Protein AF-A0A8T4L3X4-F1 (afdb_monomer)

Mean predicted aligned error: 6.53 Å

Sequence (204 aa):
LQLTSRSCNPLEWNFYLITPGIYIAIGVFAIVALIAAILVEKKFKKDKIKVFGIIGYLAALPFLAFAFLNFKEWPGFAMVLFFALLFTGIVWLAFRLFGKKLLQDRLNMLAFFGQVLDGSATFTALQFFNCGEQHVVSGIITSISPLLFPLVKILVMLLILYYVDSEIKNENLRGFVKVLILILGFAPGIRDALTIGVGTCGLR

Organism: NCBI:txid3101447

Structure (mmCIF, N/CA/C/O backbone):
data_AF-A0A8T4L3X4-F1
#
_entry.id   AF-A0A8T4L3X4-F1
#
loop_
_atom_site.group_PDB
_atom_site.id
_atom_site.type_symbol
_atom_site.label_atom_id
_atom_site.label_alt_id
_atom_site.label_comp_id
_atom_site.label_asym_id
_atom_site.label_entity_id
_atom_site.label_seq_id
_atom_site.pdbx_PDB_ins_code
_atom_site.Cartn_x
_atom_site.Cartn_y
_atom_site.Cartn_z
_atom_site.occupancy
_atom_site.B_iso_or_equiv
_atom_site.auth_seq_id
_atom_site.auth_comp_id
_atom_site.auth_asym_id
_atom_site.auth_atom_id
_atom_site.pdbx_PDB_model_num
ATOM 1 N N . LEU A 1 1 ? 0.230 -9.489 -21.753 1.00 49.62 1 LEU A N 1
ATOM 2 C CA . LEU A 1 1 ? -0.964 -10.365 -21.783 1.00 49.62 1 LEU A CA 1
ATOM 3 C C . LEU A 1 1 ? -2.196 -9.478 -21.925 1.00 49.62 1 LEU A C 1
ATOM 5 O O . LEU A 1 1 ? -2.502 -8.749 -20.993 1.00 49.62 1 LEU A O 1
ATOM 9 N N . GLN A 1 2 ? -2.84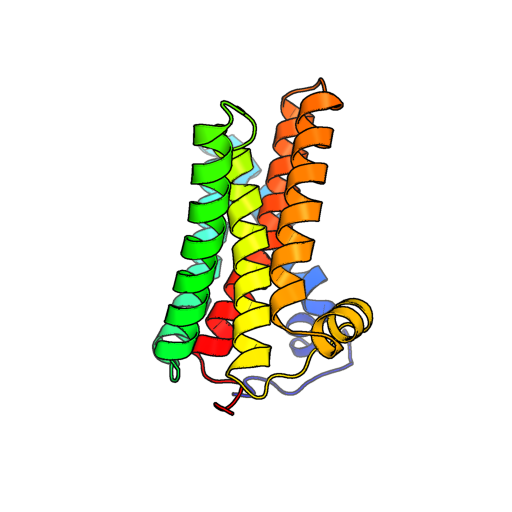9 -9.467 -23.090 1.00 55.25 2 GLN A N 1
ATOM 10 C CA . GLN A 1 2 ? -4.190 -8.886 -23.233 1.00 55.25 2 GLN A CA 1
ATOM 11 C C . GLN A 1 2 ? -5.188 -10.040 -23.137 1.00 55.25 2 GLN A C 1
ATOM 13 O O . GLN A 1 2 ? -5.289 -10.838 -24.060 1.00 55.25 2 GLN A O 1
ATOM 18 N N . LEU A 1 3 ? -5.844 -10.173 -21.981 1.00 59.94 3 LEU A N 1
ATOM 19 C CA . LEU A 1 3 ? -6.811 -11.247 -21.721 1.00 59.94 3 LEU A CA 1
ATOM 20 C C . LEU A 1 3 ? -8.187 -10.952 -22.338 1.00 59.94 3 LEU A C 1
ATOM 22 O O . LEU A 1 3 ? -8.926 -11.879 -22.648 1.00 59.94 3 LEU A O 1
ATOM 26 N N . THR A 1 4 ? -8.523 -9.675 -22.537 1.00 65.12 4 THR A N 1
ATOM 27 C CA . THR A 1 4 ? -9.786 -9.221 -23.134 1.00 65.12 4 THR A CA 1
ATOM 28 C C . THR A 1 4 ? -9.565 -7.982 -24.006 1.00 65.12 4 THR A C 1
ATOM 30 O O . THR A 1 4 ? -8.614 -7.218 -23.800 1.00 65.12 4 THR A O 1
ATOM 33 N N . SER A 1 5 ? -10.430 -7.781 -25.006 1.00 74.06 5 SER A N 1
ATOM 34 C CA . SER A 1 5 ? -10.461 -6.552 -25.805 1.00 74.06 5 SER A CA 1
ATOM 35 C C . SER A 1 5 ? -10.985 -5.388 -24.961 1.00 74.06 5 SER A C 1
ATOM 37 O O . SER A 1 5 ? -11.890 -5.556 -24.144 1.00 74.06 5 SER A O 1
ATOM 39 N N . ARG A 1 6 ? -10.419 -4.189 -25.141 1.00 73.81 6 ARG A N 1
ATOM 40 C CA . ARG A 1 6 ? -10.906 -2.995 -24.437 1.00 73.81 6 ARG A CA 1
ATOM 41 C C . ARG A 1 6 ? -12.240 -2.559 -25.040 1.00 73.81 6 ARG A C 1
ATOM 43 O O . ARG A 1 6 ? -12.292 -2.299 -26.239 1.00 73.81 6 ARG A O 1
ATOM 50 N N . SER A 1 7 ? -13.280 -2.436 -24.219 1.00 77.00 7 SER A N 1
ATOM 51 C CA . SER A 1 7 ? -14.580 -1.901 -24.631 1.00 77.00 7 SER A CA 1
ATOM 52 C C . SER A 1 7 ? -14.872 -0.579 -23.927 1.00 77.00 7 SER A C 1
ATOM 54 O O . SER A 1 7 ? -14.729 -0.470 -22.711 1.00 77.00 7 SER A O 1
ATOM 56 N N . CYS A 1 8 ? -15.331 0.420 -24.682 1.00 78.31 8 CYS A N 1
ATOM 57 C CA . CYS A 1 8 ? -15.806 1.698 -24.135 1.00 78.31 8 CYS A CA 1
ATOM 58 C C . CYS A 1 8 ? -17.318 1.697 -23.847 1.00 78.31 8 CYS A C 1
ATOM 60 O O . CYS A 1 8 ? -17.849 2.678 -23.335 1.00 78.31 8 CYS A O 1
ATOM 62 N N . ASN A 1 9 ? -18.014 0.614 -24.198 1.00 83.50 9 ASN A N 1
ATOM 63 C CA . ASN A 1 9 ? -19.454 0.474 -24.046 1.00 83.50 9 ASN A CA 1
ATOM 64 C C . ASN A 1 9 ? -19.799 -0.070 -22.646 1.00 83.50 9 ASN A C 1
ATOM 66 O O . ASN A 1 9 ? -19.378 -1.184 -22.330 1.00 83.50 9 ASN A O 1
ATOM 70 N N . PRO A 1 10 ? -20.581 0.647 -21.817 1.00 80.12 10 PRO A N 1
ATOM 71 C CA . PRO A 1 10 ? -20.933 0.200 -20.467 1.00 80.12 10 PRO A CA 1
ATOM 72 C C . PRO A 1 10 ? -21.808 -1.062 -20.438 1.00 80.12 10 PRO A C 1
ATOM 74 O O . PRO A 1 10 ? -21.927 -1.689 -19.391 1.00 80.12 10 PRO A O 1
ATOM 77 N N . LEU A 1 11 ? -22.416 -1.448 -21.563 1.00 82.25 11 LEU A N 1
ATOM 78 C CA . LEU A 1 11 ? -23.194 -2.686 -21.677 1.00 82.25 11 LEU A CA 1
ATOM 79 C C . LEU A 1 11 ? -22.312 -3.931 -21.864 1.00 82.25 11 LEU A C 1
ATOM 81 O O . LEU A 1 11 ? -22.791 -5.053 -21.715 1.00 82.25 11 LEU A O 1
ATOM 85 N N . GLU A 1 12 ? -21.033 -3.753 -22.197 1.00 84.94 12 GLU A N 1
ATOM 86 C CA . GLU A 1 12 ? -20.105 -4.857 -22.424 1.00 84.94 12 GLU A CA 1
ATOM 87 C C . GLU A 1 12 ? -19.366 -5.232 -21.139 1.00 84.94 12 GLU A C 1
ATOM 89 O O . GLU A 1 12 ? -18.851 -4.380 -20.415 1.00 84.94 12 GLU A O 1
ATOM 94 N N . TRP A 1 13 ? -19.241 -6.536 -20.879 1.00 79.94 13 TRP A N 1
ATOM 95 C CA . TRP A 1 13 ? -18.548 -7.054 -19.694 1.00 79.94 13 TRP A CA 1
ATOM 96 C C . TRP A 1 13 ? -17.107 -6.537 -19.563 1.00 79.94 13 TRP A C 1
ATOM 98 O O . TRP A 1 13 ? -16.642 -6.228 -18.466 1.00 79.94 13 TRP A O 1
ATOM 108 N N . ASN A 1 14 ? -16.415 -6.374 -20.692 1.00 82.50 14 ASN A N 1
ATOM 109 C CA . ASN A 1 14 ? -15.028 -5.916 -20.731 1.00 82.50 14 ASN A CA 1
ATOM 110 C C . ASN A 1 14 ? -14.847 -4.486 -20.186 1.00 82.50 14 ASN A C 1
ATOM 112 O O . ASN A 1 14 ? -13.748 -4.148 -19.743 1.00 82.50 14 ASN A O 1
ATOM 116 N N . PHE A 1 15 ? -15.909 -3.671 -20.139 1.00 83.62 15 PHE A N 1
ATOM 117 C CA . PHE A 1 15 ? -15.864 -2.318 -19.582 1.00 83.62 15 PHE A CA 1
ATOM 118 C C . PHE A 1 15 ? -15.631 -2.353 -18.069 1.00 83.62 15 PHE A C 1
ATOM 120 O O . PHE A 1 15 ? -14.866 -1.556 -17.532 1.00 83.62 15 PHE A O 1
ATOM 127 N N . TYR A 1 16 ? -16.233 -3.324 -17.378 1.00 82.88 16 TYR A N 1
ATOM 128 C CA . TYR A 1 16 ? -16.122 -3.479 -15.927 1.00 82.88 16 TYR A CA 1
ATOM 129 C C . TYR A 1 16 ? -14.787 -4.074 -15.470 1.00 82.88 16 TYR A C 1
ATOM 131 O O . TYR A 1 16 ? -14.486 -4.049 -14.281 1.00 82.88 16 TYR A O 1
ATOM 139 N N . LEU A 1 17 ? -13.967 -4.587 -16.391 1.00 82.62 17 LEU A N 1
ATOM 140 C CA . LEU A 1 17 ? -12.635 -5.119 -16.090 1.00 82.62 17 LEU A CA 1
ATOM 141 C C . LEU A 1 17 ? -11.523 -4.068 -16.232 1.00 82.62 17 LEU A C 1
ATOM 143 O O . LEU A 1 17 ? -10.378 -4.331 -15.867 1.00 82.62 17 LEU A O 1
ATOM 147 N N . ILE A 1 18 ? -11.842 -2.885 -16.763 1.00 81.69 18 ILE A N 1
ATOM 148 C CA . ILE A 1 18 ? -10.882 -1.821 -17.076 1.00 81.69 18 ILE A CA 1
ATOM 149 C C . ILE A 1 18 ? -11.312 -0.529 -16.372 1.00 81.69 18 ILE A C 1
ATOM 151 O O . ILE A 1 18 ? -12.479 -0.319 -16.051 1.00 81.69 18 ILE A O 1
ATOM 155 N N . THR A 1 19 ? -10.358 0.352 -16.085 1.00 79.81 19 THR A N 1
ATOM 156 C CA . THR A 1 19 ? -10.622 1.691 -15.549 1.00 79.81 19 THR A CA 1
ATOM 157 C C . THR A 1 19 ? -11.522 2.500 -16.500 1.00 79.81 19 THR A C 1
ATOM 159 O O . THR A 1 19 ? -11.227 2.536 -17.695 1.00 79.81 19 THR A O 1
ATOM 162 N N . PRO A 1 20 ? -12.579 3.189 -16.018 1.00 78.50 20 PRO A N 1
ATOM 163 C CA . PRO A 1 20 ? -13.009 3.329 -14.620 1.00 78.50 20 PRO A CA 1
ATOM 164 C C . PRO A 1 20 ? -13.987 2.245 -14.126 1.00 78.50 20 PRO A C 1
ATOM 166 O O . PRO A 1 20 ? -14.249 2.183 -12.925 1.00 78.50 20 PRO A O 1
ATOM 169 N N . GLY A 1 21 ? -14.524 1.392 -15.006 1.00 84.62 21 GLY A N 1
ATOM 170 C CA . GLY A 1 21 ? -15.549 0.393 -14.677 1.00 84.62 21 GLY A CA 1
ATOM 171 C C . GLY A 1 21 ? -15.144 -0.594 -13.575 1.00 84.62 21 GLY A C 1
ATOM 172 O O . GLY A 1 21 ? -15.987 -0.984 -12.765 1.00 84.62 21 GLY A O 1
ATOM 173 N N . ILE A 1 22 ? -13.851 -0.909 -13.461 1.00 85.56 22 ILE A N 1
ATOM 174 C CA . ILE A 1 22 ? -13.314 -1.775 -12.399 1.00 85.56 22 ILE A CA 1
ATOM 175 C C . ILE A 1 22 ? -13.589 -1.251 -10.984 1.00 85.56 22 ILE A C 1
ATOM 177 O O . ILE A 1 22 ? -13.832 -2.041 -10.073 1.00 85.56 22 ILE A O 1
ATOM 181 N N . TYR A 1 23 ? -13.630 0.071 -10.783 1.00 86.38 23 TYR A N 1
ATOM 182 C CA . TYR A 1 23 ? -13.948 0.647 -9.473 1.00 86.38 23 TYR A CA 1
ATOM 183 C C . TYR A 1 23 ? -15.403 0.390 -9.081 1.00 86.38 23 TYR A C 1
ATOM 185 O O . TYR A 1 23 ? -15.686 0.093 -7.921 1.00 86.38 23 TYR A O 1
ATOM 193 N N . ILE A 1 24 ? -16.318 0.449 -10.054 1.00 89.12 24 ILE A N 1
ATOM 194 C CA . ILE A 1 24 ? -17.733 0.130 -9.845 1.00 89.12 24 ILE A CA 1
ATOM 195 C C . ILE A 1 24 ? -17.873 -1.361 -9.540 1.00 89.12 24 ILE A C 1
ATOM 197 O O . ILE A 1 24 ? -18.530 -1.723 -8.568 1.00 89.12 24 ILE A O 1
ATOM 201 N N . ALA A 1 25 ? -17.211 -2.221 -10.317 1.00 89.62 25 ALA A N 1
ATOM 202 C CA . ALA A 1 25 ? -17.264 -3.667 -10.125 1.00 89.62 25 ALA A CA 1
ATOM 203 C C . ALA A 1 25 ? -16.765 -4.086 -8.731 1.00 89.62 25 ALA A C 1
ATOM 205 O O . ALA A 1 25 ? -17.471 -4.792 -8.010 1.00 89.62 25 ALA A O 1
ATOM 206 N N . ILE A 1 26 ? -15.589 -3.599 -8.313 1.00 90.31 26 ILE A N 1
ATOM 207 C CA . ILE A 1 26 ? -15.018 -3.896 -6.989 1.00 90.31 26 ILE A CA 1
ATOM 208 C C . ILE A 1 26 ? -15.872 -3.279 -5.872 1.00 90.31 26 ILE A C 1
ATOM 210 O O . ILE A 1 26 ? -16.081 -3.921 -4.844 1.00 90.31 26 ILE A O 1
ATOM 214 N N . GLY A 1 27 ? -16.401 -2.067 -6.068 1.00 90.69 27 GLY A N 1
ATOM 215 C CA . GLY A 1 27 ? -17.282 -1.409 -5.102 1.00 90.69 27 GLY A CA 1
ATOM 216 C C . GLY A 1 27 ? -18.580 -2.186 -4.868 1.00 90.69 27 GLY A C 1
ATOM 217 O O . GLY A 1 27 ? -18.934 -2.471 -3.725 1.00 90.69 27 GLY A O 1
ATOM 218 N N . VAL A 1 28 ? -19.254 -2.601 -5.945 1.00 92.88 28 VAL A N 1
ATOM 219 C CA . VAL A 1 28 ? -20.461 -3.440 -5.871 1.00 92.88 28 VAL A CA 1
ATOM 220 C C . VAL A 1 28 ? -20.134 -4.793 -5.245 1.00 92.88 28 VAL A C 1
ATOM 222 O O . VAL A 1 28 ? -20.852 -5.231 -4.347 1.00 92.88 28 VAL A O 1
ATOM 225 N N . PHE A 1 29 ? -19.030 -5.427 -5.647 1.00 93.81 29 PHE A N 1
ATOM 226 C CA . PHE A 1 29 ? -18.572 -6.678 -5.045 1.00 93.81 29 PHE A CA 1
ATOM 227 C C . PHE A 1 29 ? -18.366 -6.541 -3.530 1.00 93.81 29 PHE A C 1
ATOM 229 O O . PHE A 1 29 ? -18.864 -7.370 -2.771 1.00 93.81 29 PHE A O 1
ATOM 236 N N . ALA A 1 30 ? -17.703 -5.476 -3.071 1.00 92.44 30 ALA A N 1
ATOM 237 C CA . ALA A 1 30 ? -17.487 -5.225 -1.650 1.00 92.44 30 ALA A CA 1
ATOM 238 C C . ALA A 1 30 ? -18.810 -5.018 -0.891 1.00 92.44 30 ALA A C 1
ATOM 240 O O . ALA A 1 30 ? -18.985 -5.575 0.193 1.00 92.44 30 ALA A O 1
ATOM 241 N N . ILE A 1 31 ? -19.769 -4.281 -1.464 1.00 94.50 31 ILE A N 1
ATOM 242 C CA . ILE A 1 31 ? -21.099 -4.090 -0.861 1.00 94.50 31 ILE A CA 1
ATOM 243 C C . ILE A 1 31 ? -21.838 -5.428 -0.750 1.00 94.50 31 ILE A C 1
ATOM 245 O O . ILE A 1 31 ? -22.347 -5.764 0.319 1.00 94.50 31 ILE A O 1
ATOM 249 N N . VAL A 1 32 ? -21.866 -6.222 -1.823 1.00 94.88 32 VAL A N 1
ATOM 250 C CA . VAL A 1 32 ? -22.523 -7.539 -1.836 1.00 94.88 32 VAL A CA 1
ATOM 251 C C . VAL A 1 32 ? -21.857 -8.494 -0.843 1.00 94.88 32 VAL A C 1
ATOM 253 O O . VAL A 1 32 ? -22.554 -9.164 -0.081 1.00 94.88 32 VAL A O 1
ATOM 256 N N . ALA A 1 33 ? -20.524 -8.519 -0.785 1.00 94.25 33 ALA A N 1
ATOM 257 C CA . ALA A 1 33 ? -19.771 -9.319 0.176 1.00 94.25 33 ALA A CA 1
ATOM 258 C C . ALA A 1 33 ? -20.066 -8.904 1.627 1.00 94.25 33 ALA A C 1
ATOM 260 O O . ALA A 1 33 ? -20.213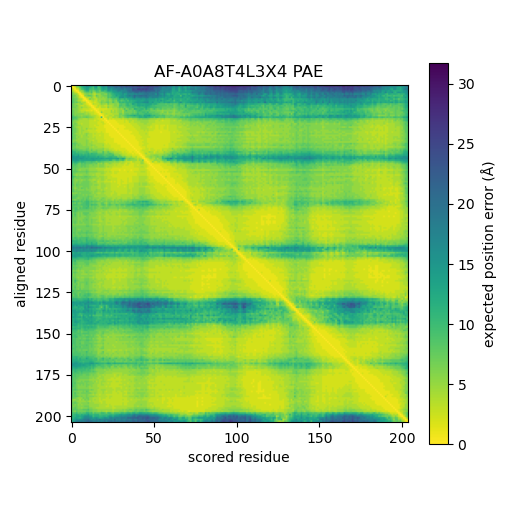 -9.764 2.497 1.00 94.25 33 ALA A O 1
ATOM 261 N N . LEU A 1 34 ? -20.205 -7.601 1.895 1.00 93.38 34 LEU A N 1
ATOM 262 C CA . LEU A 1 34 ? -20.569 -7.092 3.217 1.00 93.38 34 LEU A CA 1
ATOM 263 C C . LEU A 1 34 ? -22.004 -7.477 3.597 1.00 93.38 34 LEU A C 1
ATOM 265 O O . LEU A 1 34 ? -22.236 -7.940 4.714 1.00 93.38 34 LEU A O 1
ATOM 269 N N . ILE A 1 35 ? -22.960 -7.349 2.671 1.00 93.88 35 ILE A N 1
ATOM 270 C CA . ILE A 1 35 ? -24.347 -7.788 2.884 1.00 93.88 35 ILE A CA 1
ATOM 271 C C . ILE A 1 35 ? -24.379 -9.291 3.177 1.00 93.88 35 ILE A C 1
ATOM 273 O O . ILE A 1 35 ? -24.997 -9.710 4.156 1.00 93.88 35 ILE A O 1
ATOM 277 N N . ALA A 1 36 ? -23.667 -10.103 2.391 1.00 92.38 36 ALA A N 1
ATOM 278 C CA . ALA A 1 36 ? -23.555 -11.540 2.619 1.00 92.38 36 ALA A CA 1
ATOM 279 C C . ALA A 1 36 ? -22.968 -11.853 4.006 1.00 92.38 36 ALA A C 1
ATOM 281 O O . ALA A 1 36 ? -23.505 -12.698 4.723 1.00 92.38 36 ALA A O 1
ATOM 282 N N . ALA A 1 37 ? -21.927 -11.131 4.429 1.00 92.94 37 ALA A N 1
ATOM 283 C CA . ALA A 1 37 ? -21.341 -11.289 5.757 1.00 92.94 37 ALA A CA 1
ATOM 284 C C . ALA A 1 37 ? -22.337 -10.966 6.887 1.00 92.94 37 ALA A C 1
ATOM 286 O O . ALA A 1 37 ? -22.418 -11.720 7.857 1.00 92.94 37 ALA A O 1
ATOM 287 N N . ILE A 1 38 ? -23.147 -9.911 6.740 1.00 92.44 38 ILE A N 1
ATOM 288 C CA . ILE A 1 38 ? -24.205 -9.550 7.702 1.00 92.44 38 ILE A CA 1
ATOM 289 C C . ILE A 1 38 ? -25.309 -10.622 7.742 1.00 92.44 38 ILE A C 1
ATOM 291 O O . ILE A 1 38 ? -25.808 -10.968 8.813 1.00 92.44 38 ILE A O 1
ATOM 295 N N . LEU A 1 39 ? -25.700 -11.178 6.592 1.00 92.12 39 LEU A N 1
ATOM 296 C CA . LEU A 1 39 ? -26.695 -12.257 6.532 1.00 92.12 39 LEU A CA 1
ATOM 297 C C . LEU A 1 39 ? -26.184 -13.538 7.210 1.00 92.12 39 LEU A C 1
ATOM 299 O O . LEU A 1 39 ? -26.931 -14.197 7.938 1.00 92.12 39 LEU A O 1
ATOM 303 N N . VAL A 1 40 ? -24.904 -13.871 7.020 1.00 90.88 40 VAL A N 1
ATOM 304 C CA . VAL A 1 40 ? -24.251 -15.010 7.682 1.00 90.88 40 VAL A CA 1
ATOM 305 C C . VAL A 1 40 ? -24.135 -14.784 9.189 1.00 90.88 40 VAL A C 1
ATOM 307 O O . VAL A 1 40 ? -24.395 -15.714 9.951 1.00 90.88 40 VAL A O 1
ATOM 310 N N . GLU A 1 41 ? -23.812 -13.569 9.634 1.00 91.81 41 GLU A N 1
ATOM 311 C CA . GLU A 1 41 ? -23.801 -13.206 11.058 1.00 91.81 41 GLU A CA 1
ATOM 312 C C . GLU A 1 41 ? -25.181 -13.438 11.689 1.00 91.81 41 GLU A C 1
ATOM 314 O O . GLU A 1 41 ? -25.285 -14.120 12.709 1.00 91.81 41 GLU A O 1
ATOM 319 N N . LYS A 1 42 ? -26.257 -12.978 11.036 1.00 88.94 42 LYS A N 1
ATOM 320 C CA . LYS A 1 42 ? -27.634 -13.174 11.521 1.00 88.94 42 LYS A CA 1
ATOM 321 C C . LYS A 1 42 ? -28.043 -14.648 11.597 1.00 88.94 42 LYS A C 1
ATOM 323 O O . LYS A 1 42 ? -28.739 -15.032 12.532 1.00 88.94 42 LYS A O 1
ATOM 328 N N . LYS A 1 43 ? -27.625 -15.474 10.631 1.00 90.06 43 LYS A N 1
ATOM 329 C CA . LYS A 1 43 ? -28.039 -16.886 10.542 1.00 90.06 43 LYS A CA 1
ATOM 330 C C . LYS A 1 43 ? -27.176 -17.835 11.379 1.00 90.06 43 LYS A C 1
ATOM 332 O O . LYS A 1 43 ? -27.694 -18.802 11.924 1.00 90.06 43 LYS A O 1
ATOM 337 N N . PHE A 1 44 ? -25.873 -17.572 11.480 1.00 86.19 44 PHE A N 1
ATOM 338 C CA . PHE A 1 44 ? -24.893 -18.492 12.071 1.00 86.19 44 PHE A CA 1
ATOM 339 C C . PHE A 1 44 ? -24.143 -17.917 13.282 1.00 86.19 44 PHE A C 1
ATOM 341 O O . PHE A 1 44 ? -23.258 -18.593 13.803 1.00 86.19 44 PHE A O 1
ATOM 348 N N . LYS A 1 45 ? -24.455 -16.685 13.725 1.00 85.56 45 LYS A N 1
ATOM 349 C CA . LYS A 1 45 ? -23.767 -15.966 14.823 1.00 85.56 45 LYS A CA 1
ATOM 350 C C . LYS A 1 45 ? -22.239 -15.912 14.664 1.00 85.56 45 LYS A C 1
ATOM 352 O O . LYS A 1 45 ? -21.502 -15.839 15.644 1.00 85.56 45 LYS A O 1
ATOM 357 N N . LYS A 1 46 ? -21.753 -15.975 13.420 1.00 85.44 46 LYS A N 1
ATOM 358 C CA . LYS A 1 46 ? -20.330 -15.839 13.088 1.00 85.44 46 LYS A CA 1
ATOM 359 C C . LYS A 1 46 ? -19.970 -14.366 12.931 1.00 85.44 46 LYS A C 1
ATOM 361 O O . LYS A 1 46 ? -20.775 -13.581 12.451 1.00 85.44 46 LYS A O 1
ATOM 366 N N . ASP A 1 47 ? -18.739 -14.026 13.290 1.00 89.44 47 ASP A N 1
ATOM 367 C CA . ASP A 1 47 ? -18.191 -12.673 13.172 1.00 89.44 47 ASP A CA 1
ATOM 368 C C . ASP A 1 47 ? -18.204 -12.184 11.712 1.00 89.44 47 ASP A C 1
ATOM 370 O O . ASP A 1 47 ? -17.529 -12.757 10.846 1.00 89.44 47 ASP A O 1
ATOM 374 N N . LYS A 1 48 ? -18.954 -11.107 11.447 1.00 89.69 48 LYS A N 1
ATOM 375 C CA . LYS A 1 48 ? -19.088 -10.508 10.110 1.00 89.69 48 LYS A CA 1
ATOM 376 C C . LYS A 1 48 ? -17.757 -10.075 9.497 1.00 89.69 48 LYS A C 1
ATOM 378 O O . LYS A 1 48 ? -17.589 -10.211 8.290 1.00 89.69 48 LYS A O 1
ATOM 383 N N . ILE A 1 49 ? -16.799 -9.586 10.291 1.00 87.69 49 ILE A N 1
ATOM 384 C CA . ILE A 1 49 ? -15.514 -9.086 9.780 1.00 87.69 49 ILE A CA 1
ATOM 385 C C . ILE A 1 49 ? -14.690 -10.261 9.260 1.00 87.69 49 ILE A C 1
ATOM 387 O O . ILE A 1 49 ? -14.107 -10.184 8.178 1.00 87.69 49 ILE A O 1
ATOM 391 N N . LYS A 1 50 ? -14.700 -11.386 9.986 1.00 90.62 50 LYS A N 1
ATOM 392 C CA . LYS A 1 50 ? -14.022 -12.614 9.550 1.00 90.62 50 LYS A CA 1
ATOM 393 C C . LYS A 1 50 ? -14.652 -13.175 8.281 1.00 90.62 50 LYS A C 1
ATOM 395 O O . LYS A 1 50 ? -13.928 -13.543 7.363 1.00 90.62 50 LYS A O 1
ATOM 400 N N . VAL A 1 51 ? -15.984 -13.215 8.207 1.00 91.69 51 VAL A N 1
ATOM 401 C CA . VAL A 1 51 ? -16.693 -13.697 7.010 1.00 91.69 51 VAL A CA 1
ATOM 402 C C . VAL A 1 51 ? -16.397 -12.802 5.804 1.00 91.69 51 VAL A C 1
ATOM 404 O O . VAL A 1 51 ? -16.043 -13.315 4.746 1.00 91.69 51 VAL A O 1
ATOM 407 N N . PHE A 1 52 ? -16.465 -11.480 5.973 1.00 92.69 52 PHE A N 1
ATOM 408 C CA . PHE A 1 52 ? -16.127 -10.514 4.927 1.00 92.69 52 PHE A CA 1
ATOM 409 C C . PHE A 1 52 ? -14.682 -10.684 4.434 1.00 92.69 52 PHE A C 1
ATOM 411 O O . PHE A 1 52 ? -14.441 -10.767 3.230 1.00 92.69 52 PHE A O 1
ATOM 418 N N . GLY A 1 53 ? -13.729 -10.825 5.361 1.00 91.06 53 GLY A N 1
ATOM 419 C CA . GLY A 1 53 ? -12.323 -11.070 5.039 1.00 91.06 53 GLY A CA 1
ATOM 420 C C . GLY A 1 53 ? -12.094 -12.382 4.283 1.00 91.06 53 GLY A C 1
ATOM 421 O O . GLY A 1 53 ? -11.321 -12.403 3.329 1.00 91.06 53 GLY A O 1
ATOM 422 N N . ILE A 1 54 ? -12.797 -13.461 4.649 1.00 93.38 54 ILE A N 1
ATOM 423 C CA . ILE A 1 54 ? -12.716 -14.753 3.946 1.00 93.38 54 ILE A CA 1
ATOM 424 C C . ILE A 1 54 ? -13.233 -14.626 2.510 1.00 93.38 54 ILE A C 1
ATOM 426 O O . ILE A 1 54 ? -12.575 -15.113 1.594 1.00 93.38 54 ILE A O 1
ATOM 430 N N . ILE A 1 55 ? -14.373 -13.957 2.300 1.00 93.94 55 ILE A N 1
ATOM 431 C CA . ILE A 1 55 ? -14.925 -13.734 0.953 1.00 93.94 55 ILE A CA 1
ATOM 432 C C . ILE A 1 55 ? -13.911 -12.975 0.089 1.00 93.94 55 ILE A C 1
ATOM 434 O O . ILE A 1 55 ? -13.622 -13.397 -1.030 1.00 93.94 55 ILE A O 1
ATOM 438 N N . GLY A 1 56 ? -13.328 -11.898 0.625 1.00 92.19 56 GLY A N 1
ATOM 439 C CA . GLY A 1 56 ? -12.299 -11.126 -0.072 1.00 92.19 56 GLY A CA 1
ATOM 440 C C . GLY A 1 56 ? -11.045 -11.947 -0.386 1.00 92.19 56 GLY A C 1
ATOM 441 O O . GLY A 1 56 ? -10.551 -11.909 -1.510 1.00 92.19 56 GLY A O 1
ATOM 442 N N . TYR A 1 57 ? -10.556 -12.736 0.573 1.00 91.88 57 TYR A N 1
ATOM 443 C CA . TYR A 1 57 ? -9.376 -13.582 0.385 1.00 91.88 57 TYR A CA 1
ATOM 444 C C . TYR A 1 57 ? -9.597 -14.660 -0.684 1.00 91.88 57 TYR A C 1
ATOM 446 O O . TYR A 1 57 ? -8.768 -14.814 -1.579 1.00 91.88 57 TYR A O 1
ATOM 454 N N . LEU A 1 58 ? -10.734 -15.363 -0.635 1.00 94.31 58 LEU A N 1
ATOM 455 C CA . LEU A 1 58 ? -11.088 -16.375 -1.634 1.00 94.31 58 LEU A CA 1
ATOM 456 C C . LEU A 1 58 ? -11.244 -15.769 -3.030 1.00 94.31 58 LEU A C 1
ATOM 458 O O . LEU A 1 58 ? -10.828 -16.387 -4.006 1.00 94.31 58 LEU A O 1
ATOM 462 N N . ALA A 1 59 ? -11.795 -14.556 -3.126 1.00 93.06 59 ALA A N 1
ATOM 463 C CA . ALA A 1 59 ? -11.905 -13.844 -4.393 1.00 93.06 59 ALA A CA 1
ATOM 464 C C . ALA A 1 59 ? -10.539 -13.403 -4.943 1.00 93.06 59 ALA A C 1
ATOM 466 O O . ALA A 1 59 ? -10.338 -13.450 -6.152 1.00 93.06 59 ALA A O 1
ATOM 467 N N . ALA A 1 60 ? -9.590 -13.012 -4.085 1.00 91.44 60 ALA A N 1
ATOM 468 C CA . ALA A 1 60 ? -8.253 -12.577 -4.498 1.00 91.44 60 ALA A CA 1
ATOM 469 C C . ALA A 1 60 ? -7.322 -13.739 -4.901 1.00 91.44 60 ALA A C 1
ATOM 471 O O . ALA A 1 60 ? -6.472 -13.574 -5.778 1.00 91.44 60 ALA A O 1
ATOM 472 N N . LEU A 1 61 ? -7.483 -14.914 -4.284 1.00 92.94 61 LEU A N 1
ATOM 473 C CA . LEU A 1 61 ? -6.626 -16.090 -4.472 1.00 92.94 61 LEU A CA 1
ATOM 474 C C . LEU A 1 61 ? -6.421 -16.507 -5.942 1.00 92.94 61 LEU A C 1
ATOM 476 O O . LEU A 1 61 ? -5.259 -16.666 -6.323 1.00 92.94 61 LEU A O 1
ATOM 480 N N . PRO A 1 62 ? -7.458 -16.654 -6.795 1.00 91.94 62 PRO A N 1
ATOM 481 C CA . PRO A 1 62 ? -7.250 -17.042 -8.192 1.00 91.94 62 PRO A CA 1
ATOM 482 C C . PRO A 1 62 ? -6.431 -16.011 -8.978 1.00 91.94 62 PRO A C 1
ATOM 484 O O . PRO A 1 62 ? -5.596 -16.397 -9.793 1.00 91.94 62 PRO A O 1
ATOM 487 N N . PHE A 1 63 ? -6.608 -14.712 -8.713 1.00 89.44 63 PHE A N 1
ATOM 488 C CA . PHE A 1 63 ? -5.835 -13.657 -9.377 1.00 89.44 63 PHE A CA 1
ATOM 489 C C . PHE A 1 63 ? -4.377 -13.647 -8.923 1.00 89.44 63 PHE A C 1
ATOM 491 O O . PHE A 1 63 ? -3.483 -13.488 -9.750 1.00 89.44 63 PHE A O 1
ATOM 498 N N . LEU A 1 64 ? -4.131 -13.865 -7.627 1.00 90.62 64 LEU A N 1
ATOM 499 C CA . LEU A 1 64 ? -2.775 -14.012 -7.099 1.00 90.62 64 LEU A CA 1
ATOM 500 C C . LEU A 1 64 ? -2.088 -15.244 -7.689 1.00 90.62 64 LEU A C 1
ATOM 502 O O . LEU A 1 64 ? -0.972 -15.131 -8.187 1.00 90.62 64 LEU A O 1
ATOM 506 N N . ALA A 1 65 ? -2.759 -16.398 -7.698 1.00 91.88 65 ALA A N 1
ATOM 507 C CA . ALA A 1 65 ? -2.227 -17.620 -8.294 1.00 91.88 65 ALA A CA 1
ATOM 508 C C . ALA A 1 65 ? -1.904 -17.415 -9.780 1.00 91.88 65 ALA A C 1
ATOM 510 O O . ALA A 1 65 ? -0.806 -17.742 -10.223 1.00 91.88 65 ALA A O 1
ATOM 511 N N . PHE A 1 66 ? -2.818 -16.799 -10.535 1.00 89.94 66 PHE A N 1
ATOM 512 C CA . PHE A 1 66 ? -2.581 -16.462 -11.934 1.00 89.94 66 PHE A CA 1
ATOM 513 C C . PHE A 1 66 ? -1.374 -15.529 -12.112 1.00 89.94 66 PHE A C 1
ATOM 515 O O . PHE A 1 66 ? -0.555 -15.768 -12.999 1.00 89.94 66 PHE A O 1
ATOM 522 N N . ALA A 1 67 ? -1.231 -14.500 -11.270 1.00 88.44 67 ALA A N 1
ATOM 523 C CA . ALA A 1 67 ? -0.086 -13.595 -11.319 1.00 88.44 67 ALA A CA 1
ATOM 524 C C . ALA A 1 67 ? 1.228 -14.354 -11.083 1.00 88.44 67 ALA A C 1
ATOM 526 O O . ALA A 1 67 ? 2.108 -14.301 -11.937 1.00 88.44 67 ALA A O 1
ATOM 527 N N . PHE A 1 68 ? 1.333 -15.128 -9.998 1.00 88.81 68 PHE A N 1
ATOM 528 C CA . PHE A 1 68 ? 2.552 -15.874 -9.660 1.00 88.81 68 PHE A CA 1
ATOM 529 C C . PHE A 1 68 ? 2.935 -16.930 -10.704 1.00 88.81 68 PHE A C 1
ATOM 531 O O . PHE A 1 68 ? 4.120 -17.121 -10.964 1.00 88.81 68 PHE A O 1
ATOM 538 N N . LEU A 1 69 ? 1.961 -17.584 -11.347 1.00 90.00 69 LEU A N 1
ATOM 539 C CA . LEU A 1 69 ? 2.229 -18.536 -12.435 1.00 90.00 69 LEU A CA 1
ATOM 540 C C . LEU A 1 69 ? 2.790 -17.864 -13.698 1.00 90.00 69 LEU A C 1
ATOM 542 O O . LEU A 1 69 ? 3.454 -18.521 -14.494 1.00 90.00 69 LEU A O 1
ATOM 546 N N . ASN A 1 70 ? 2.531 -16.568 -13.885 1.00 89.00 70 ASN A N 1
ATOM 547 C CA . ASN A 1 70 ? 2.997 -15.787 -15.030 1.00 89.00 70 ASN A CA 1
ATOM 548 C C . ASN A 1 70 ? 4.170 -14.857 -14.678 1.00 89.00 70 ASN A C 1
ATOM 550 O O . ASN A 1 70 ? 4.482 -13.957 -15.459 1.00 89.00 70 ASN A O 1
ATOM 554 N N . PHE A 1 71 ? 4.814 -15.039 -13.520 1.00 89.69 71 PHE A N 1
ATOM 555 C CA . PHE A 1 71 ? 5.974 -14.236 -13.139 1.00 89.69 71 PHE A CA 1
ATOM 556 C C . PHE A 1 71 ? 7.156 -14.489 -14.070 1.00 89.69 71 PHE A C 1
ATOM 558 O O . PHE A 1 71 ? 7.607 -15.620 -14.245 1.00 89.69 71 PHE A O 1
ATOM 565 N N . LYS A 1 72 ? 7.673 -13.399 -14.634 1.00 87.81 72 LYS A N 1
ATOM 566 C CA . LYS A 1 72 ? 8.864 -13.387 -15.487 1.00 87.81 72 LYS A CA 1
ATOM 567 C C . LYS A 1 72 ? 10.024 -12.683 -14.795 1.00 87.81 72 LYS A C 1
ATOM 569 O O . LYS A 1 72 ? 11.145 -13.173 -14.831 1.00 87.81 72 LYS A O 1
ATOM 574 N N . GLU A 1 73 ? 9.733 -11.597 -14.086 1.00 88.06 73 GLU A N 1
ATOM 575 C CA . GLU A 1 73 ? 10.727 -10.696 -13.504 1.00 88.06 73 GLU A CA 1
ATOM 576 C C . GLU A 1 73 ? 10.741 -10.797 -11.972 1.00 88.06 73 GLU A C 1
ATOM 578 O O . GLU A 1 73 ? 10.448 -9.845 -11.241 1.00 88.06 73 GLU A O 1
ATOM 583 N N . TRP A 1 74 ? 11.120 -11.973 -11.464 1.00 89.12 74 TRP A N 1
ATOM 584 C CA . TRP A 1 74 ? 11.354 -12.194 -10.030 1.00 89.12 74 TRP A CA 1
ATOM 585 C C . TRP A 1 74 ? 12.310 -11.172 -9.389 1.00 89.12 74 TRP A C 1
ATOM 587 O O . TRP A 1 74 ? 12.008 -10.720 -8.279 1.00 89.12 74 TRP A O 1
ATOM 597 N N . PRO A 1 75 ? 13.414 -10.748 -10.048 1.00 90.31 75 PRO A N 1
ATOM 598 C CA . PRO A 1 75 ? 14.296 -9.724 -9.492 1.00 90.31 75 PRO A CA 1
ATOM 599 C C . PRO A 1 75 ? 13.581 -8.387 -9.275 1.00 90.31 75 PRO A C 1
ATOM 601 O O . PRO A 1 75 ? 13.781 -7.749 -8.245 1.00 90.31 75 PRO A O 1
ATOM 604 N N . GLY A 1 76 ? 12.701 -7.989 -10.201 1.00 89.94 76 GLY A N 1
ATOM 605 C CA . GLY A 1 76 ? 11.905 -6.767 -10.088 1.00 89.94 76 GLY A CA 1
ATOM 606 C C . GLY A 1 76 ? 11.013 -6.770 -8.854 1.00 89.94 76 GLY A C 1
ATOM 607 O O . GLY A 1 76 ? 11.075 -5.856 -8.033 1.00 89.94 76 GLY A O 1
ATOM 608 N N . PHE A 1 77 ? 10.244 -7.844 -8.673 1.00 91.88 77 PHE A N 1
ATOM 609 C CA . PHE A 1 77 ? 9.395 -8.020 -7.494 1.00 91.88 77 PHE A CA 1
ATOM 610 C C . PHE A 1 77 ? 10.206 -8.019 -6.184 1.00 91.88 77 PHE A C 1
ATOM 612 O O . PHE A 1 77 ? 9.824 -7.363 -5.212 1.00 91.88 77 PHE A O 1
ATOM 619 N N . ALA A 1 78 ? 11.355 -8.702 -6.165 1.00 93.94 78 ALA A N 1
ATOM 620 C CA . ALA A 1 78 ? 12.238 -8.735 -5.001 1.00 93.94 78 ALA A CA 1
ATOM 621 C C . ALA A 1 78 ? 12.822 -7.351 -4.665 1.00 93.94 78 ALA A C 1
ATOM 623 O O . ALA A 1 78 ? 12.887 -6.996 -3.488 1.00 93.94 78 ALA A O 1
ATOM 624 N N . MET A 1 79 ? 13.187 -6.546 -5.670 1.00 93.06 79 MET A N 1
ATOM 625 C CA . MET A 1 79 ? 13.665 -5.172 -5.471 1.00 93.06 79 MET A CA 1
ATOM 626 C C . MET A 1 79 ? 12.598 -4.282 -4.832 1.00 93.06 79 MET A C 1
ATOM 628 O O . MET A 1 79 ? 12.910 -3.546 -3.896 1.00 93.06 79 MET A O 1
ATOM 632 N N . VAL A 1 80 ? 11.337 -4.393 -5.264 1.00 94.50 80 VAL A N 1
ATOM 633 C CA . VAL A 1 80 ? 10.231 -3.641 -4.647 1.00 94.50 80 VAL A CA 1
ATOM 634 C C . VAL A 1 80 ? 10.125 -3.952 -3.157 1.00 94.50 80 VAL A C 1
ATOM 636 O O . VAL A 1 80 ? 10.097 -3.033 -2.337 1.00 94.50 80 VAL A O 1
ATOM 639 N N . LEU A 1 81 ? 10.112 -5.239 -2.794 1.00 95.38 81 LEU A N 1
ATOM 640 C CA . LEU A 1 81 ? 10.050 -5.659 -1.393 1.00 95.38 81 LEU A CA 1
ATOM 641 C C . LEU A 1 81 ? 11.290 -5.223 -0.610 1.00 95.38 81 LEU A C 1
ATOM 643 O O . LEU A 1 81 ? 11.164 -4.768 0.526 1.00 95.38 81 LEU A O 1
ATOM 647 N N . PHE A 1 82 ? 12.474 -5.320 -1.217 1.00 95.94 82 PHE A N 1
ATOM 648 C CA . PHE A 1 82 ? 13.722 -4.882 -0.606 1.00 95.94 82 PHE A CA 1
ATOM 64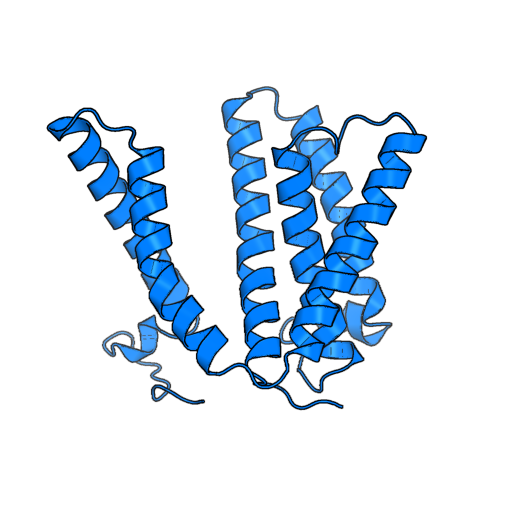9 C C . PHE A 1 82 ? 13.689 -3.389 -0.271 1.00 95.94 82 PHE A C 1
ATOM 651 O O . PHE A 1 82 ? 13.917 -3.028 0.881 1.00 95.94 82 PHE A O 1
ATOM 658 N N . PHE A 1 83 ? 13.343 -2.522 -1.228 1.00 94.44 83 PHE A N 1
ATOM 659 C CA . PHE A 1 83 ? 13.250 -1.081 -0.979 1.00 94.44 83 PHE A CA 1
ATOM 660 C C . PHE A 1 83 ? 12.137 -0.736 0.010 1.00 94.44 83 PHE A C 1
ATOM 662 O O . PHE A 1 83 ? 12.340 0.122 0.871 1.00 94.44 83 PHE A O 1
ATOM 669 N N . ALA A 1 84 ? 10.995 -1.425 -0.059 1.00 95.62 84 ALA A N 1
ATOM 670 C CA . ALA A 1 84 ? 9.899 -1.202 0.876 1.00 95.62 84 ALA A CA 1
ATOM 671 C C . ALA A 1 84 ? 10.328 -1.506 2.320 1.00 95.62 84 ALA A C 1
ATOM 673 O O . ALA A 1 84 ? 10.099 -0.697 3.226 1.00 95.62 84 ALA A O 1
ATOM 674 N N . LEU A 1 85 ? 11.003 -2.642 2.533 1.00 95.88 85 LEU A N 1
ATOM 675 C CA . LEU A 1 85 ? 11.542 -3.035 3.836 1.00 95.88 85 LEU A CA 1
ATOM 676 C C . LEU A 1 85 ? 12.693 -2.132 4.282 1.00 95.88 85 LEU A C 1
ATOM 678 O O . LEU A 1 85 ? 12.740 -1.760 5.453 1.00 95.88 85 LEU A O 1
ATOM 682 N N . LEU A 1 86 ? 13.584 -1.741 3.370 1.00 95.56 86 LEU A N 1
ATOM 683 C CA . LEU A 1 86 ? 14.713 -0.859 3.655 1.00 95.56 86 LEU A CA 1
ATOM 684 C C . LEU A 1 86 ? 14.229 0.511 4.141 1.00 95.56 86 LEU A C 1
ATOM 686 O O . LEU A 1 86 ? 14.588 0.934 5.239 1.00 95.56 86 LEU A O 1
ATOM 690 N N . PHE A 1 87 ? 13.377 1.189 3.368 1.00 94.12 87 PHE A N 1
ATOM 691 C CA . PHE A 1 87 ? 12.866 2.508 3.742 1.00 94.12 87 PHE A CA 1
ATOM 692 C C . PHE A 1 87 ? 12.026 2.450 5.015 1.00 94.12 87 PHE A C 1
ATOM 694 O O . PHE A 1 87 ? 12.193 3.284 5.907 1.00 94.12 87 PHE A O 1
ATOM 701 N N . THR A 1 88 ? 11.178 1.429 5.147 1.00 94.06 88 THR A N 1
ATOM 702 C CA . THR A 1 88 ? 10.372 1.250 6.357 1.00 94.06 88 THR A CA 1
ATOM 703 C C . THR A 1 88 ? 11.246 0.979 7.580 1.00 94.06 88 THR A C 1
ATOM 705 O O . THR A 1 88 ? 11.020 1.569 8.635 1.00 94.06 88 THR A O 1
ATOM 708 N N . GLY A 1 89 ? 12.275 0.141 7.442 1.00 93.00 89 GLY A N 1
ATOM 709 C CA . GLY A 1 89 ? 13.219 -0.188 8.506 1.00 93.00 89 GLY A CA 1
ATOM 710 C C . GLY A 1 89 ? 14.051 1.012 8.954 1.00 93.00 89 GLY A C 1
ATOM 711 O O . GLY A 1 89 ? 14.195 1.224 10.157 1.00 93.00 89 GLY A O 1
ATOM 712 N N . ILE A 1 90 ? 14.531 1.839 8.016 1.00 93.69 90 ILE A N 1
ATOM 713 C CA . ILE A 1 90 ? 15.272 3.076 8.318 1.00 93.69 90 ILE A CA 1
ATOM 714 C C . ILE A 1 90 ? 14.401 4.038 9.131 1.00 93.69 90 ILE A C 1
ATOM 716 O O . ILE A 1 90 ? 14.823 4.520 10.183 1.00 93.69 90 ILE A O 1
ATOM 720 N N . VAL A 1 91 ? 13.172 4.297 8.675 1.00 92.38 91 VAL A N 1
ATOM 721 C CA . VAL A 1 91 ? 12.265 5.228 9.361 1.00 92.38 91 VAL A CA 1
ATOM 722 C C . VAL A 1 91 ? 11.844 4.672 10.720 1.00 92.38 91 VAL A C 1
ATOM 724 O O . VAL A 1 91 ? 11.849 5.398 11.713 1.00 92.38 91 VAL A O 1
ATOM 727 N N . TRP A 1 92 ? 11.538 3.378 10.802 1.00 92.56 92 TRP A N 1
ATOM 728 C CA . TRP A 1 92 ? 11.202 2.729 12.065 1.00 92.56 92 TRP A CA 1
ATOM 729 C C . TRP A 1 92 ? 12.354 2.800 13.074 1.00 92.56 92 TRP A C 1
ATOM 731 O O . TRP A 1 92 ? 12.131 3.156 14.234 1.00 92.56 92 TRP A O 1
ATOM 741 N N . LEU A 1 93 ? 13.589 2.528 12.637 1.00 91.69 93 LEU A N 1
ATOM 742 C CA . LEU A 1 93 ? 14.775 2.632 13.483 1.00 91.69 93 LEU A CA 1
ATOM 743 C C . LEU A 1 93 ? 14.979 4.071 13.963 1.00 91.69 93 LEU A C 1
ATOM 745 O O . LEU A 1 93 ? 15.188 4.282 15.155 1.00 91.69 93 LEU A O 1
ATOM 749 N N . ALA A 1 94 ? 14.840 5.060 13.075 1.00 90.56 94 ALA A N 1
ATOM 750 C CA . ALA A 1 94 ? 14.916 6.469 13.448 1.00 90.56 94 ALA A CA 1
ATOM 751 C C . ALA A 1 94 ? 13.875 6.819 14.525 1.00 90.56 94 ALA A C 1
ATOM 753 O O . ALA A 1 94 ? 14.226 7.355 15.573 1.00 90.56 94 ALA A O 1
ATOM 754 N N . PHE A 1 95 ? 12.604 6.453 14.337 1.00 88.81 95 PHE A N 1
ATOM 755 C CA . PHE A 1 95 ? 11.553 6.720 15.329 1.00 88.81 95 PHE A CA 1
ATOM 756 C C . PHE A 1 95 ? 11.804 6.016 16.666 1.00 88.81 95 PHE A C 1
ATOM 758 O O . PHE A 1 95 ? 11.520 6.592 17.720 1.00 88.81 95 PHE A O 1
ATOM 765 N N . ARG A 1 96 ? 12.377 4.806 16.635 1.00 87.12 96 ARG A N 1
ATOM 766 C CA . ARG A 1 96 ? 12.783 4.074 17.839 1.00 87.12 96 ARG A CA 1
ATOM 767 C C . ARG A 1 96 ? 13.916 4.787 18.581 1.00 87.12 96 ARG A C 1
ATOM 769 O O . ARG A 1 96 ? 13.839 4.890 19.802 1.00 87.12 96 ARG A O 1
ATOM 776 N N . LEU A 1 97 ? 14.916 5.306 17.865 1.00 87.88 97 LEU A N 1
ATOM 777 C CA . LEU A 1 97 ? 16.034 6.065 18.442 1.00 87.88 97 LEU A CA 1
ATOM 778 C C . LEU A 1 97 ? 15.587 7.421 19.007 1.00 87.88 97 LEU A C 1
ATOM 780 O O . LEU A 1 97 ? 16.022 7.808 20.085 1.00 87.88 97 LEU A O 1
ATOM 784 N N . PHE A 1 98 ? 14.667 8.113 18.330 1.00 85.31 98 PHE A N 1
ATOM 785 C CA . PHE A 1 98 ? 14.103 9.389 18.790 1.00 85.31 98 PHE A CA 1
ATOM 786 C C . PHE A 1 98 ? 12.981 9.235 19.837 1.00 85.31 98 PHE A C 1
ATOM 788 O O . PHE A 1 98 ? 12.350 10.224 20.206 1.00 85.31 98 PHE A O 1
ATOM 795 N N . GLY A 1 99 ? 12.687 8.013 20.300 1.00 76.88 99 GLY A N 1
ATOM 796 C CA . GLY A 1 99 ? 11.693 7.751 21.348 1.00 76.88 99 GLY A CA 1
ATOM 797 C C . GLY A 1 99 ? 10.241 8.073 20.964 1.00 76.88 99 GLY A C 1
ATOM 798 O O . GLY A 1 99 ? 9.381 8.186 21.840 1.00 76.88 99 GLY A O 1
ATOM 799 N N . LYS A 1 100 ? 9.932 8.227 19.670 1.00 80.81 100 LYS A N 1
ATOM 800 C CA . LYS A 1 100 ? 8.585 8.585 19.201 1.00 80.81 100 LYS A CA 1
ATOM 801 C C . LYS A 1 100 ? 7.710 7.340 19.050 1.00 80.81 100 LYS A C 1
ATOM 803 O O . LYS A 1 100 ? 8.082 6.377 18.385 1.00 80.81 100 LYS A O 1
ATOM 808 N N . LYS A 1 101 ? 6.496 7.383 19.610 1.00 81.38 101 LYS A N 1
ATOM 809 C CA . LYS A 1 101 ? 5.555 6.245 19.608 1.00 81.38 101 LYS A CA 1
ATOM 810 C C . LYS A 1 101 ? 4.683 6.122 18.351 1.00 81.38 101 LYS A C 1
ATOM 812 O O . LYS A 1 101 ? 3.962 5.141 18.225 1.00 81.38 101 LYS A O 1
ATOM 817 N N . LEU A 1 102 ? 4.761 7.072 17.414 1.00 82.88 102 LEU A N 1
ATOM 818 C CA . LEU A 1 102 ? 3.864 7.135 16.250 1.00 82.88 102 LEU A CA 1
ATOM 819 C C . LEU A 1 102 ? 3.843 5.828 15.433 1.00 82.88 102 LEU A C 1
ATOM 821 O O . LEU A 1 102 ? 2.776 5.345 15.081 1.00 82.88 102 LEU A O 1
ATOM 825 N N . LEU A 1 103 ? 5.007 5.217 15.186 1.00 81.62 103 LEU A N 1
ATOM 826 C CA . LEU A 1 103 ? 5.134 3.968 14.417 1.00 81.62 103 LEU A CA 1
ATOM 827 C C . LEU A 1 103 ? 5.161 2.696 15.287 1.00 81.62 103 LEU A C 1
ATOM 829 O O . LEU A 1 103 ? 5.463 1.616 14.787 1.00 81.62 103 LEU A O 1
ATOM 833 N N . GLN A 1 104 ? 4.885 2.802 16.592 1.00 81.19 104 GLN A N 1
ATOM 834 C CA . GLN A 1 104 ? 4.780 1.630 17.475 1.00 81.19 104 GLN A CA 1
ATOM 835 C C . GLN A 1 104 ? 3.396 0.977 17.400 1.00 81.19 104 GLN A C 1
ATOM 837 O O . GLN A 1 104 ? 3.263 -0.219 17.657 1.00 81.19 104 GLN A O 1
ATOM 842 N N . ASP A 1 105 ? 2.372 1.752 17.036 1.00 88.00 105 ASP A N 1
ATOM 843 C CA . ASP A 1 105 ? 1.040 1.223 16.774 1.00 88.00 105 ASP A CA 1
ATOM 844 C C . ASP A 1 105 ? 1.035 0.367 15.498 1.00 88.00 105 ASP A C 1
ATOM 846 O O . ASP A 1 105 ? 1.567 0.757 14.455 1.00 88.00 105 ASP A O 1
ATOM 850 N N . ARG A 1 106 ? 0.405 -0.811 15.574 1.00 90.06 106 ARG A N 1
ATOM 851 C CA . ARG A 1 106 ? 0.398 -1.779 14.467 1.00 90.06 106 ARG A CA 1
ATOM 852 C C . ARG A 1 106 ? -0.338 -1.233 13.248 1.00 90.06 106 ARG A C 1
ATOM 854 O O . ARG A 1 106 ? 0.116 -1.457 12.130 1.00 90.06 106 ARG A O 1
ATOM 861 N N . LEU A 1 107 ? -1.448 -0.520 13.450 1.00 90.62 107 LEU A N 1
ATOM 862 C CA . LEU A 1 107 ? -2.217 0.048 12.341 1.00 90.62 107 LEU A CA 1
ATOM 863 C C . LEU A 1 107 ? -1.449 1.181 11.663 1.00 90.62 107 LEU A C 1
ATOM 865 O O . LEU A 1 107 ? -1.403 1.212 10.436 1.00 90.62 107 LEU A O 1
ATOM 869 N N . ASN A 1 108 ? -0.786 2.048 12.432 1.00 92.94 108 ASN A N 1
ATOM 870 C CA . ASN A 1 108 ? 0.099 3.075 11.874 1.00 92.94 108 ASN A CA 1
ATOM 871 C C . ASN A 1 108 ? 1.238 2.472 11.061 1.00 92.94 108 ASN A C 1
ATOM 873 O O . ASN A 1 108 ? 1.492 2.914 9.944 1.00 92.94 108 ASN A O 1
ATOM 877 N N . MET A 1 109 ? 1.898 1.447 11.601 1.00 93.50 109 MET A N 1
ATOM 878 C CA . MET A 1 109 ? 3.013 0.797 10.923 1.00 93.50 109 MET A CA 1
ATOM 879 C C . MET A 1 109 ? 2.569 0.116 9.625 1.00 93.50 109 MET A C 1
ATOM 881 O O . MET A 1 109 ? 3.243 0.243 8.608 1.00 93.50 109 MET A O 1
ATOM 885 N N . LEU A 1 110 ? 1.417 -0.564 9.630 1.00 94.38 110 LEU A N 1
ATOM 886 C CA . LEU A 1 110 ? 0.862 -1.185 8.425 1.00 94.38 110 LEU A CA 1
ATOM 887 C C . LEU A 1 110 ? 0.428 -0.142 7.391 1.00 94.38 110 LEU A C 1
ATOM 889 O O . LEU A 1 110 ? 0.749 -0.288 6.215 1.00 94.38 110 LEU A O 1
ATOM 893 N N . ALA A 1 111 ? -0.264 0.919 7.812 1.00 94.44 111 ALA A N 1
ATOM 894 C CA . ALA A 1 111 ? -0.671 1.996 6.913 1.00 94.44 111 ALA A CA 1
ATOM 895 C C . ALA A 1 111 ? 0.547 2.700 6.294 1.00 94.44 111 ALA A C 1
ATOM 897 O O . ALA A 1 111 ? 0.566 2.966 5.094 1.00 94.44 111 ALA A O 1
ATOM 898 N N . PHE A 1 112 ? 1.586 2.941 7.099 1.00 95.31 112 PHE A N 1
ATOM 899 C CA . PHE A 1 112 ? 2.858 3.481 6.638 1.00 95.31 112 PHE A CA 1
ATOM 900 C C . PHE A 1 112 ? 3.541 2.541 5.640 1.00 95.31 112 PHE A C 1
ATOM 902 O O . PHE A 1 112 ? 3.840 2.959 4.524 1.00 95.31 112 PHE A O 1
ATOM 909 N N . PHE A 1 113 ? 3.715 1.263 5.990 1.00 96.12 113 PHE A N 1
ATOM 910 C CA . PHE A 1 113 ? 4.337 0.271 5.112 1.00 96.12 113 PHE A CA 1
ATOM 911 C C . PHE A 1 113 ? 3.604 0.141 3.772 1.00 96.12 113 PHE A C 1
ATOM 913 O O . PHE A 1 113 ? 4.259 0.094 2.738 1.00 96.12 113 PHE A O 1
ATOM 920 N N . GLY A 1 114 ? 2.267 0.147 3.760 1.00 95.50 114 GLY A N 1
ATOM 921 C CA . GLY A 1 114 ? 1.491 0.103 2.517 1.00 95.50 114 GLY A CA 1
ATOM 922 C C . GLY A 1 114 ? 1.796 1.278 1.581 1.00 95.50 114 GLY A C 1
ATOM 923 O O . GLY A 1 114 ? 1.945 1.086 0.378 1.00 95.50 114 GLY A O 1
ATOM 924 N N . GLN A 1 115 ? 1.944 2.491 2.121 1.00 95.56 115 GLN A N 1
ATOM 925 C CA . GLN A 1 115 ? 2.306 3.673 1.325 1.00 95.56 115 GLN A CA 1
ATOM 926 C C . GLN A 1 115 ? 3.763 3.643 0.851 1.00 95.56 115 GLN A C 1
ATOM 928 O O . GLN A 1 115 ? 4.056 4.066 -0.269 1.00 95.56 115 GLN A O 1
ATOM 933 N N . VAL A 1 116 ? 4.674 3.132 1.683 1.00 95.69 116 VAL A N 1
ATOM 934 C CA . VAL A 1 116 ? 6.080 2.946 1.301 1.00 95.69 116 VAL A CA 1
ATOM 935 C C . VAL A 1 116 ? 6.206 1.879 0.217 1.00 95.69 116 VAL A C 1
ATOM 937 O O . VAL A 1 116 ? 6.932 2.102 -0.742 1.00 95.69 116 VAL A O 1
ATOM 940 N N . LEU A 1 117 ? 5.463 0.773 0.315 1.00 96.31 117 LEU A N 1
ATOM 941 C CA . LEU A 1 117 ? 5.421 -0.284 -0.696 1.00 96.31 117 LEU A CA 1
ATOM 942 C C . LEU A 1 117 ? 5.024 0.268 -2.068 1.00 96.31 117 LEU A C 1
ATOM 944 O O . LEU A 1 117 ? 5.686 -0.029 -3.058 1.00 96.31 117 LEU A O 1
ATOM 948 N N . ASP A 1 118 ? 3.997 1.115 -2.115 1.00 94.00 118 ASP A N 1
ATOM 949 C CA . ASP A 1 118 ? 3.568 1.796 -3.338 1.00 94.00 118 ASP A CA 1
ATOM 950 C C . ASP A 1 118 ? 4.649 2.735 -3.906 1.00 94.00 118 ASP A C 1
ATOM 952 O O . ASP A 1 118 ? 4.982 2.698 -5.094 1.00 94.00 118 ASP A O 1
ATOM 956 N N . GLY A 1 119 ? 5.289 3.522 -3.035 1.00 92.00 119 GLY A N 1
ATOM 957 C CA . GLY A 1 119 ? 6.426 4.362 -3.416 1.00 92.00 119 GLY A CA 1
ATOM 958 C C . GLY A 1 119 ? 7.625 3.560 -3.937 1.00 92.00 119 GLY A C 1
ATOM 959 O O . GLY A 1 119 ? 8.264 3.963 -4.906 1.00 92.00 119 GLY A O 1
ATOM 960 N N . SER A 1 120 ? 7.921 2.415 -3.321 1.00 93.62 120 SER A N 1
ATOM 961 C CA . SER A 1 120 ? 9.005 1.509 -3.712 1.00 93.62 120 SER A CA 1
ATOM 962 C C . SER A 1 120 ? 8.715 0.783 -5.022 1.00 93.62 120 SER A C 1
ATOM 964 O O . SER A 1 120 ? 9.638 0.594 -5.817 1.00 93.62 120 SER A O 1
ATOM 966 N N . ALA A 1 121 ? 7.456 0.415 -5.274 1.00 92.12 121 ALA A N 1
ATOM 967 C CA . ALA A 1 121 ? 7.025 -0.155 -6.545 1.00 92.12 121 ALA A CA 1
ATOM 968 C C . ALA A 1 121 ? 7.239 0.852 -7.680 1.00 92.12 121 ALA A C 1
ATOM 970 O O . ALA A 1 121 ? 7.916 0.538 -8.657 1.00 92.12 121 ALA A O 1
ATOM 971 N N . THR A 1 122 ? 6.778 2.089 -7.481 1.00 89.81 122 THR A N 1
ATOM 972 C CA . THR A 1 122 ? 6.961 3.199 -8.428 1.00 89.81 122 THR A CA 1
ATOM 973 C C . THR A 1 122 ? 8.443 3.502 -8.671 1.00 89.81 122 THR A C 1
ATOM 975 O O . THR A 1 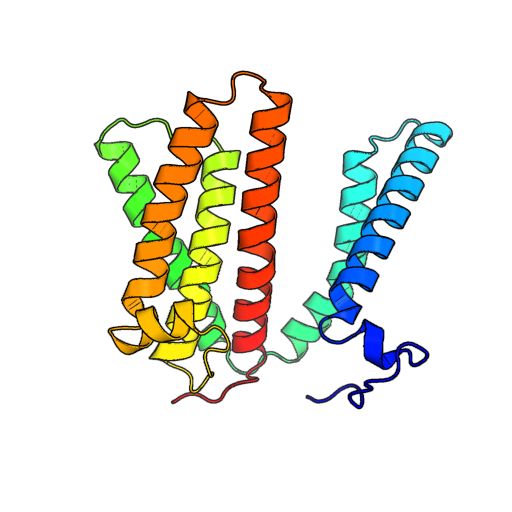122 ? 8.896 3.561 -9.811 1.00 89.81 122 THR A O 1
ATOM 978 N N . PHE A 1 123 ? 9.245 3.622 -7.608 1.00 91.38 123 PHE A N 1
ATOM 979 C CA . PHE A 1 123 ? 10.687 3.845 -7.731 1.00 91.38 123 PHE A CA 1
ATOM 980 C C . PHE A 1 123 ? 11.372 2.746 -8.552 1.00 91.38 123 PHE A C 1
ATOM 982 O O . PHE A 1 123 ? 12.137 3.042 -9.468 1.00 91.38 123 PHE A O 1
ATOM 989 N N . THR A 1 124 ? 11.066 1.481 -8.255 1.00 90.44 124 THR A N 1
ATOM 990 C CA . THR A 1 124 ? 11.662 0.341 -8.960 1.00 90.44 124 THR A CA 1
ATOM 991 C C . THR A 1 124 ? 11.247 0.332 -10.431 1.00 90.44 124 THR A C 1
ATOM 993 O O . THR A 1 124 ? 12.097 0.157 -11.305 1.00 90.44 124 THR A O 1
ATOM 996 N N . ALA A 1 125 ? 9.962 0.579 -10.703 1.00 88.50 125 ALA A N 1
ATOM 997 C CA . ALA A 1 125 ? 9.395 0.626 -12.045 1.00 88.50 125 ALA A CA 1
ATOM 998 C C . ALA A 1 125 ? 10.047 1.685 -12.939 1.00 88.50 125 ALA A C 1
ATOM 1000 O O . ALA A 1 125 ? 10.215 1.435 -14.125 1.00 88.50 125 ALA A O 1
ATOM 1001 N N . LEU A 1 126 ? 10.407 2.849 -12.393 1.00 86.81 126 LEU A N 1
ATOM 1002 C CA . LEU A 1 126 ? 10.974 3.957 -13.172 1.00 86.81 126 LEU A CA 1
ATOM 1003 C C . LEU A 1 126 ? 12.497 3.919 -13.269 1.00 86.81 126 LEU A C 1
ATOM 1005 O O . LEU A 1 126 ? 13.069 4.362 -14.267 1.00 86.81 126 LEU A O 1
ATOM 1009 N N . GLN A 1 127 ? 13.159 3.429 -12.220 1.00 86.75 127 GLN A N 1
ATOM 1010 C CA . GLN A 1 127 ? 14.615 3.394 -12.161 1.00 86.75 127 GLN A CA 1
ATOM 1011 C C . GLN A 1 127 ? 15.194 2.213 -12.949 1.00 86.75 127 GLN A C 1
ATOM 1013 O O . GLN A 1 127 ? 16.211 2.380 -13.618 1.00 86.75 127 GLN A O 1
ATOM 1018 N N . PHE A 1 128 ? 14.570 1.032 -12.862 1.00 85.81 128 PHE A N 1
ATOM 1019 C CA . PHE A 1 128 ? 15.123 -0.218 -13.407 1.00 85.81 128 PHE A CA 1
ATOM 1020 C C . PHE A 1 128 ? 14.324 -0.793 -14.580 1.00 85.81 128 PHE A C 1
ATOM 1022 O O . PHE A 1 128 ? 14.851 -1.597 -15.346 1.00 85.81 128 PHE A O 1
ATOM 1029 N N . PHE A 1 129 ? 13.065 -0.387 -14.738 1.00 85.62 129 PHE A N 1
ATOM 1030 C CA . PHE A 1 129 ? 12.202 -0.842 -15.824 1.00 85.62 129 PHE A CA 1
ATOM 1031 C C . PHE A 1 129 ? 11.819 0.336 -16.722 1.00 85.62 129 PHE A C 1
ATOM 1033 O O . PHE A 1 129 ? 11.899 1.500 -16.335 1.00 85.62 129 PHE A O 1
ATOM 1040 N N . ASN A 1 130 ? 11.405 0.046 -17.953 1.00 78.75 130 ASN A N 1
ATOM 1041 C CA . ASN A 1 130 ? 10.901 1.069 -18.870 1.00 78.75 130 ASN A CA 1
ATOM 1042 C C . ASN A 1 130 ? 9.377 1.251 -18.719 1.00 78.75 130 ASN A C 1
ATOM 1044 O O . ASN A 1 130 ? 8.638 1.256 -19.706 1.00 78.75 130 ASN A O 1
ATOM 1048 N N . CYS A 1 131 ? 8.886 1.313 -17.476 1.00 79.00 131 CYS A N 1
ATOM 1049 C CA . CYS A 1 131 ? 7.480 1.607 -17.205 1.00 79.00 131 CYS A CA 1
ATOM 1050 C C . CYS A 1 131 ? 7.222 3.120 -17.313 1.00 79.00 131 CYS A C 1
ATOM 1052 O O . CYS A 1 131 ? 8.046 3.931 -16.898 1.00 79.00 131 CYS A O 1
ATOM 1054 N N . GLY A 1 132 ? 6.066 3.509 -17.855 1.00 68.19 132 GLY A N 1
ATOM 1055 C CA . GLY A 1 132 ? 5.660 4.914 -17.939 1.00 68.19 132 GLY A CA 1
ATOM 1056 C C . GLY A 1 132 ? 4.851 5.368 -16.723 1.00 68.19 132 GLY A C 1
ATOM 1057 O O . GLY A 1 132 ? 3.912 4.680 -16.321 1.00 68.19 132 GLY A O 1
ATOM 1058 N N . GLU A 1 133 ? 5.158 6.557 -16.196 1.00 69.81 133 GLU A N 1
ATOM 1059 C CA . GLU A 1 133 ? 4.293 7.248 -15.234 1.00 69.81 133 GLU A CA 1
ATOM 1060 C C . GLU A 1 133 ? 3.035 7.783 -15.917 1.00 69.81 133 GLU A C 1
ATOM 1062 O O . GLU A 1 133 ? 3.108 8.499 -16.916 1.00 69.81 133 GLU A O 1
ATOM 1067 N N . GLN A 1 134 ? 1.869 7.471 -15.351 1.00 62.47 134 GLN A N 1
ATOM 1068 C CA . GLN A 1 134 ? 0.583 7.935 -15.881 1.00 62.47 134 GLN A CA 1
ATOM 1069 C C . GLN A 1 134 ? 0.075 9.216 -15.207 1.00 62.47 134 GLN A C 1
ATOM 1071 O O . GLN A 1 134 ? -0.765 9.904 -15.787 1.00 62.47 134 GLN A O 1
ATOM 1076 N N . HIS A 1 135 ? 0.549 9.559 -14.002 1.00 68.31 135 HIS A N 1
ATOM 1077 C CA . HIS A 1 135 ? 0.055 10.742 -13.293 1.00 68.31 135 HIS A CA 1
ATOM 1078 C C . HIS A 1 135 ? 0.955 11.953 -13.541 1.00 68.31 135 HIS A C 1
ATOM 1080 O O . HIS A 1 135 ? 2.174 11.880 -13.434 1.00 68.31 135 HIS A O 1
ATOM 1086 N N . VAL A 1 136 ? 0.340 13.107 -13.809 1.00 71.25 136 VAL A N 1
ATOM 1087 C CA . VAL A 1 136 ? 1.064 14.363 -14.076 1.00 71.25 136 VAL A CA 1
ATOM 1088 C C . VAL A 1 136 ? 1.890 14.795 -12.859 1.00 71.25 136 VAL A C 1
ATOM 1090 O O . VAL A 1 136 ? 3.044 15.182 -12.999 1.00 71.25 136 VAL A O 1
ATOM 1093 N N . VAL A 1 137 ? 1.325 14.685 -11.651 1.00 70.00 137 VAL A N 1
ATOM 1094 C CA . VAL A 1 137 ? 2.004 15.092 -10.407 1.00 70.00 137 VAL A CA 1
ATOM 1095 C C . VAL A 1 137 ? 3.147 14.141 -10.046 1.00 70.00 137 VAL A C 1
ATOM 1097 O O . VAL A 1 137 ? 4.226 14.617 -9.697 1.00 70.00 137 VAL A O 1
ATOM 1100 N N . SER A 1 138 ? 2.949 12.818 -10.152 1.00 66.94 138 SER A N 1
ATOM 1101 C CA . SER A 1 138 ? 4.053 11.868 -9.945 1.00 66.94 138 SER A CA 1
ATOM 1102 C C . SER A 1 138 ? 5.129 12.079 -11.004 1.00 66.94 138 SER A C 1
ATOM 1104 O O . SER A 1 138 ? 6.288 12.212 -10.636 1.00 66.94 138 SER A O 1
ATOM 1106 N N . GLY A 1 139 ? 4.735 12.266 -12.268 1.00 70.81 139 GLY A N 1
ATOM 1107 C CA . GLY A 1 139 ? 5.620 12.557 -13.393 1.00 70.81 139 GLY A CA 1
ATOM 1108 C C . GLY A 1 139 ? 6.517 13.779 -13.182 1.00 70.81 139 GLY A C 1
ATOM 1109 O O . GLY A 1 139 ? 7.700 13.728 -13.513 1.00 70.81 139 GLY A O 1
ATOM 1110 N N . ILE A 1 140 ? 5.999 14.862 -12.587 1.00 74.00 140 ILE A N 1
ATOM 1111 C CA . ILE A 1 140 ? 6.798 16.055 -12.249 1.00 74.00 140 ILE A CA 1
ATOM 1112 C C . ILE A 1 140 ? 7.825 15.749 -11.149 1.00 74.00 140 ILE A C 1
ATOM 1114 O O . ILE A 1 140 ? 8.954 16.221 -11.214 1.00 74.00 140 ILE A O 1
ATOM 1118 N N . ILE A 1 141 ? 7.461 14.962 -10.136 1.00 73.12 141 ILE A N 1
ATOM 1119 C CA . ILE A 1 141 ? 8.379 14.612 -9.040 1.00 73.12 141 ILE A CA 1
ATOM 1120 C C . ILE A 1 141 ? 9.463 13.650 -9.543 1.00 73.12 141 ILE A C 1
ATOM 1122 O O . ILE A 1 141 ? 10.647 13.810 -9.241 1.00 73.12 141 ILE A O 1
ATOM 1126 N N . THR A 1 142 ? 9.066 12.660 -10.339 1.00 74.19 142 THR A N 1
ATOM 1127 C CA . THR A 1 142 ? 9.952 11.610 -10.843 1.00 74.19 142 THR A CA 1
ATOM 1128 C C . THR A 1 142 ? 10.852 12.086 -11.976 1.00 74.19 142 THR A C 1
ATOM 1130 O O . THR A 1 142 ? 11.905 11.490 -12.181 1.00 74.19 142 THR A O 1
ATOM 1133 N N . SER A 1 143 ? 10.483 13.156 -12.693 1.00 72.62 143 SER A N 1
ATOM 1134 C CA . SER A 1 143 ? 11.342 13.763 -13.720 1.00 72.62 143 SER A CA 1
ATOM 1135 C C . SER A 1 143 ? 12.595 14.412 -13.132 1.00 72.62 143 SER A C 1
ATOM 1137 O O . SER A 1 143 ? 13.624 14.451 -13.800 1.00 72.62 143 SER A O 1
ATOM 1139 N N . ILE A 1 144 ? 12.533 14.870 -11.875 1.00 77.38 144 ILE A N 1
ATOM 1140 C CA . ILE A 1 144 ? 13.701 15.367 -11.139 1.00 77.38 144 ILE A CA 1
ATOM 1141 C C . ILE A 1 144 ? 14.551 14.182 -10.666 1.00 77.38 144 ILE A C 1
ATOM 1143 O O . ILE A 1 144 ? 15.757 14.138 -10.899 1.00 77.38 144 ILE A O 1
ATOM 1147 N N . SER A 1 145 ? 13.929 13.211 -9.991 1.00 81.88 145 SER A N 1
ATOM 1148 C CA . SER A 1 145 ? 14.557 11.939 -9.627 1.00 81.88 145 SER A CA 1
ATOM 1149 C C . SER A 1 145 ? 13.491 10.916 -9.224 1.00 81.88 145 SER A C 1
ATOM 1151 O O . SER A 1 145 ? 12.669 11.223 -8.354 1.00 81.88 145 SER A O 1
ATOM 1153 N N . PRO A 1 146 ? 13.528 9.673 -9.743 1.00 82.62 146 PRO A N 1
ATOM 1154 C CA . PRO A 1 146 ? 12.623 8.607 -9.309 1.00 82.62 146 PRO A CA 1
ATOM 1155 C C . PRO A 1 146 ? 12.648 8.356 -7.794 1.00 82.62 146 PRO A C 1
ATOM 1157 O O . PRO A 1 146 ? 11.637 7.962 -7.214 1.00 82.62 146 PRO A O 1
ATOM 1160 N N . LEU A 1 147 ? 13.783 8.618 -7.130 1.00 86.31 147 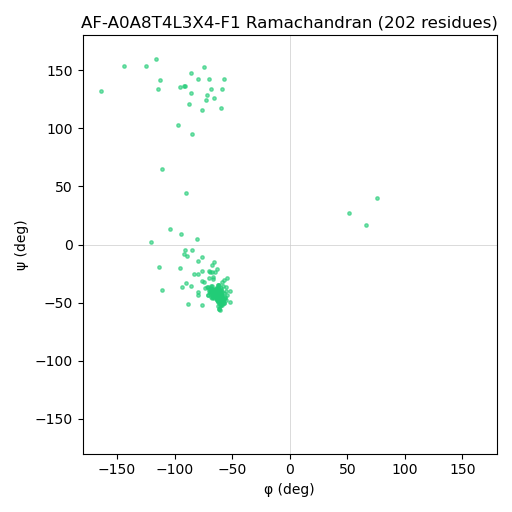LEU A N 1
ATOM 1161 C CA . LEU A 1 147 ? 13.954 8.420 -5.687 1.00 86.31 147 LEU A CA 1
ATOM 1162 C C . LEU A 1 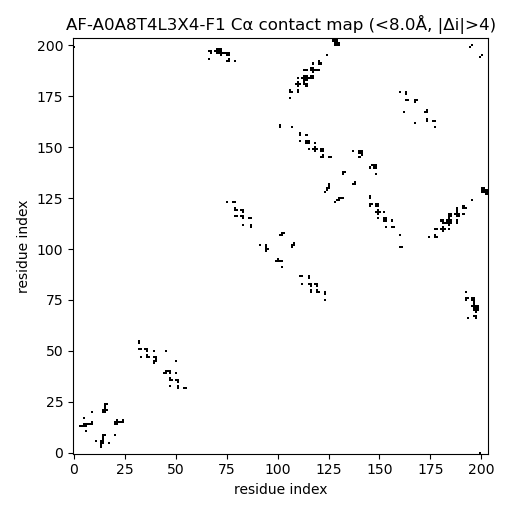147 ? 13.153 9.424 -4.842 1.00 86.31 147 LEU A C 1
ATOM 1164 O O . LEU A 1 147 ? 12.826 9.137 -3.691 1.00 86.31 147 LEU A O 1
ATOM 1168 N N . LEU A 1 148 ? 12.800 10.592 -5.388 1.00 85.25 148 LEU A N 1
ATOM 1169 C CA . LEU A 1 148 ? 12.029 11.597 -4.650 1.00 85.25 148 LEU A CA 1
ATOM 1170 C C . LEU A 1 148 ? 10.608 11.124 -4.344 1.00 85.25 148 LEU A C 1
ATOM 1172 O O . LEU A 1 148 ? 10.048 11.502 -3.318 1.00 85.25 148 LEU A O 1
ATOM 1176 N N . PHE A 1 149 ? 10.036 10.267 -5.187 1.00 85.75 149 PHE A N 1
ATOM 1177 C CA . PHE A 1 149 ? 8.666 9.799 -5.018 1.00 85.75 149 PHE A CA 1
ATOM 1178 C C . PHE A 1 149 ? 8.432 9.028 -3.701 1.00 85.75 149 PHE A C 1
ATOM 1180 O O . PHE A 1 149 ? 7.583 9.462 -2.912 1.00 85.75 149 PHE A O 1
ATOM 1187 N N . PRO A 1 150 ? 9.183 7.951 -3.377 1.00 88.06 150 PRO A N 1
ATOM 1188 C CA . PRO A 1 150 ? 9.033 7.272 -2.089 1.00 88.06 150 PRO A CA 1
ATOM 1189 C C . PRO A 1 150 ? 9.356 8.187 -0.899 1.00 88.06 150 PRO A C 1
ATOM 1191 O O . PRO A 1 150 ? 8.683 8.097 0.126 1.00 88.06 150 PRO A O 1
ATOM 1194 N N . LEU A 1 151 ? 10.322 9.106 -1.023 1.00 89.94 151 LEU A N 1
ATOM 1195 C CA . LEU A 1 151 ? 10.683 10.035 0.057 1.00 89.94 151 LEU A CA 1
ATOM 1196 C C . LEU A 1 151 ? 9.559 11.027 0.382 1.00 89.94 151 LEU A C 1
ATOM 1198 O O . LEU A 1 151 ? 9.221 11.217 1.552 1.00 89.94 151 LEU A O 1
ATOM 1202 N N . VAL A 1 152 ? 8.944 11.625 -0.643 1.00 89.06 152 VAL A N 1
ATOM 1203 C CA . VAL A 1 152 ? 7.794 12.523 -0.469 1.00 89.06 152 VAL A CA 1
ATOM 1204 C C . VAL A 1 152 ? 6.626 11.761 0.151 1.00 89.06 152 VAL A C 1
ATOM 1206 O O . VAL A 1 152 ? 6.022 12.253 1.105 1.00 89.06 152 VAL A O 1
ATOM 1209 N N . LYS A 1 153 ? 6.346 10.535 -0.313 1.00 89.94 153 LYS A N 1
ATOM 1210 C CA . LYS A 1 153 ? 5.305 9.688 0.288 1.00 89.94 153 LYS A CA 1
ATOM 1211 C C . LYS A 1 153 ? 5.568 9.390 1.758 1.00 89.94 153 LYS A C 1
ATOM 1213 O O . LYS A 1 153 ? 4.644 9.506 2.557 1.00 89.94 153 LYS A O 1
ATOM 1218 N N . ILE A 1 154 ? 6.803 9.053 2.130 1.00 92.75 154 ILE A N 1
ATOM 1219 C CA . ILE A 1 154 ? 7.188 8.828 3.530 1.00 92.75 154 ILE A CA 1
ATOM 1220 C C . ILE A 1 154 ? 6.889 10.072 4.369 1.00 92.75 154 ILE A C 1
ATOM 1222 O O . ILE A 1 154 ? 6.221 9.965 5.397 1.00 92.75 154 ILE A O 1
ATOM 1226 N N . LEU A 1 155 ? 7.336 11.249 3.924 1.00 92.62 155 LEU A N 1
ATOM 1227 C CA . LEU A 1 155 ? 7.140 12.500 4.657 1.00 92.62 155 LEU A CA 1
ATOM 1228 C C . LEU A 1 155 ? 5.653 12.833 4.832 1.00 92.62 155 LEU A C 1
ATOM 1230 O O . LEU A 1 155 ? 5.199 13.083 5.950 1.00 92.62 155 LEU A O 1
ATOM 1234 N N . VAL A 1 156 ? 4.894 12.796 3.733 1.00 92.06 156 VAL A N 1
ATOM 1235 C CA . VAL A 1 156 ? 3.450 13.064 3.733 1.00 92.06 156 VAL A CA 1
ATOM 1236 C C . VAL A 1 156 ? 2.727 12.068 4.634 1.00 92.06 156 VAL A C 1
ATOM 1238 O O . VAL A 1 156 ? 1.880 12.462 5.432 1.00 92.06 156 VAL A O 1
ATOM 1241 N N . MET A 1 157 ? 3.095 10.789 4.574 1.00 92.69 157 MET A N 1
ATOM 1242 C CA . MET A 1 157 ? 2.441 9.754 5.362 1.00 92.69 157 MET A CA 1
ATOM 1243 C C . MET A 1 157 ? 2.697 9.909 6.865 1.00 92.69 157 MET A C 1
ATOM 1245 O O . MET A 1 157 ? 1.774 9.757 7.664 1.00 92.69 157 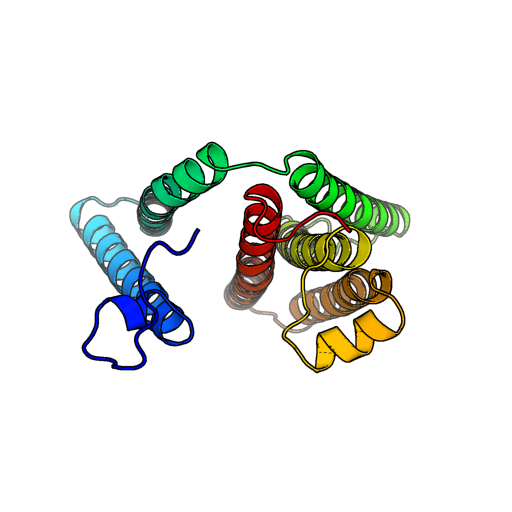MET A O 1
ATOM 1249 N N . LEU A 1 158 ? 3.919 10.266 7.269 1.00 92.75 158 LEU A N 1
ATOM 1250 C CA . LEU A 1 158 ? 4.223 10.564 8.673 1.00 92.75 158 LEU A CA 1
ATOM 1251 C C . LEU A 1 158 ? 3.415 11.762 9.188 1.00 92.75 158 LEU A C 1
ATOM 1253 O O . LEU A 1 158 ? 2.919 11.719 10.315 1.00 92.75 158 LEU A O 1
ATOM 1257 N N . LEU A 1 159 ? 3.248 12.801 8.364 1.00 92.50 159 LEU A N 1
ATOM 1258 C CA . LEU A 1 159 ? 2.450 13.979 8.708 1.00 92.50 159 LEU A CA 1
ATOM 1259 C C . LEU A 1 159 ? 0.962 13.632 8.843 1.00 92.50 159 LEU A C 1
ATOM 1261 O O . LEU A 1 159 ? 0.334 14.021 9.827 1.00 92.50 159 LEU A O 1
ATOM 1265 N N . ILE A 1 160 ? 0.416 12.853 7.904 1.00 92.75 160 ILE A N 1
ATOM 1266 C CA . ILE A 1 160 ? -0.977 12.391 7.955 1.00 92.75 160 ILE A CA 1
ATOM 1267 C C . ILE A 1 160 ? -1.215 11.548 9.209 1.00 92.75 160 ILE A C 1
ATOM 1269 O O . ILE A 1 160 ? -2.178 11.802 9.927 1.00 92.75 160 ILE A O 1
ATOM 1273 N N . LEU A 1 161 ? -0.346 10.577 9.514 1.00 92.25 161 LEU A N 1
ATOM 1274 C CA . LEU A 1 161 ? -0.501 9.745 10.713 1.00 92.25 161 LEU A CA 1
ATOM 1275 C C . LEU A 1 161 ? -0.432 10.564 11.998 1.00 92.25 161 LEU A C 1
ATOM 1277 O O . LEU A 1 161 ? -1.232 10.337 12.902 1.00 92.25 161 LEU A O 1
ATOM 1281 N N . TYR A 1 162 ? 0.495 11.522 12.069 1.00 91.88 162 TYR A N 1
ATOM 1282 C CA . TYR A 1 162 ? 0.591 12.429 13.207 1.00 91.88 162 TYR A CA 1
ATOM 1283 C C . TYR A 1 162 ? -0.711 13.215 13.393 1.00 91.88 162 TYR A C 1
ATOM 1285 O O . TYR A 1 162 ? -1.274 13.219 14.484 1.00 91.88 162 TYR A O 1
ATOM 1293 N N . TYR A 1 163 ? -1.238 13.802 12.317 1.00 92.94 163 TYR A N 1
ATOM 1294 C CA . TYR A 1 163 ? -2.487 14.559 12.360 1.00 92.94 163 TYR A CA 1
ATOM 1295 C C . TYR A 1 163 ? -3.686 13.685 12.758 1.00 92.94 163 TYR A C 1
ATOM 1297 O O . TYR A 1 163 ? -4.484 14.068 13.610 1.00 92.94 163 TYR A O 1
ATOM 1305 N N . VAL A 1 164 ? -3.788 12.477 12.199 1.00 91.50 164 VAL A N 1
ATOM 1306 C CA . VAL A 1 164 ? -4.858 11.517 12.516 1.00 91.50 164 VAL A CA 1
ATOM 1307 C C . VAL A 1 164 ? -4.834 11.113 13.993 1.00 91.50 164 VAL A C 1
ATOM 1309 O O . VAL A 1 164 ? -5.894 11.035 14.618 1.00 91.50 164 VAL A O 1
ATOM 1312 N N . ASP A 1 165 ? -3.654 10.881 14.570 1.00 88.56 165 ASP A N 1
ATOM 1313 C CA . ASP A 1 165 ? -3.524 10.520 15.986 1.00 88.56 165 ASP A CA 1
ATOM 1314 C C . ASP A 1 165 ? -3.740 11.702 16.940 1.00 88.56 165 ASP A C 1
ATOM 1316 O O . ASP A 1 165 ? -4.262 11.503 18.044 1.00 88.56 165 ASP A O 1
ATOM 1320 N N . SER A 1 166 ? -3.371 12.915 16.528 1.00 88.50 166 SER A N 1
ATOM 1321 C CA . SER A 1 166 ? -3.514 14.124 17.343 1.00 88.50 166 SER A CA 1
ATOM 1322 C C . SER A 1 166 ? -4.936 14.693 17.336 1.00 88.50 166 SER A C 1
ATOM 1324 O O . SER A 1 166 ? -5.454 15.031 18.399 1.00 88.50 166 SER A O 1
ATOM 1326 N N . GLU A 1 167 ? -5.594 14.764 16.177 1.00 91.88 167 GLU A N 1
ATOM 1327 C CA . GLU A 1 167 ? -6.865 15.490 16.029 1.00 91.88 167 GLU A CA 1
ATOM 1328 C C . GLU A 1 167 ? -8.103 14.607 16.216 1.00 91.88 167 GLU A C 1
ATOM 1330 O O . GLU A 1 167 ? -9.109 15.025 16.798 1.00 91.88 167 GLU A O 1
ATOM 1335 N N . ILE A 1 168 ? -8.062 13.353 15.754 1.00 91.00 168 ILE A N 1
ATOM 1336 C CA . ILE A 1 168 ? -9.244 12.488 15.787 1.00 91.00 168 ILE A CA 1
ATOM 1337 C C . ILE A 1 168 ? -9.347 11.821 17.155 1.00 91.00 168 ILE A C 1
ATOM 1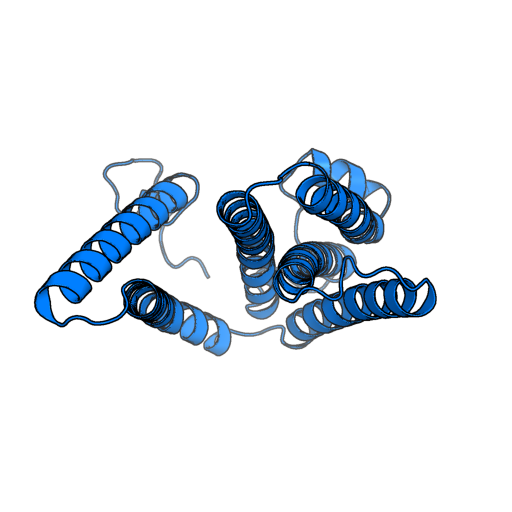339 O O . ILE A 1 168 ? -8.749 10.774 17.391 1.00 91.00 168 ILE A O 1
ATOM 1343 N N . LYS A 1 169 ? -10.129 12.402 18.070 1.00 88.69 169 LYS A N 1
ATOM 1344 C CA . LYS A 1 169 ? -10.326 11.862 19.432 1.00 88.69 169 LYS A CA 1
ATOM 1345 C C . LYS A 1 169 ? -11.140 10.564 19.474 1.00 88.69 169 LYS A C 1
ATOM 1347 O O . LYS A 1 169 ? -10.960 9.763 20.382 1.00 88.69 169 LYS A O 1
ATOM 1352 N N . ASN A 1 170 ? -12.041 10.354 18.513 1.00 92.62 170 ASN A N 1
ATOM 1353 C CA . ASN A 1 170 ? -12.862 9.146 18.453 1.00 92.62 170 ASN A CA 1
ATOM 1354 C C . ASN A 1 170 ? -12.034 7.962 17.926 1.00 92.62 170 ASN A C 1
ATOM 1356 O O . ASN A 1 170 ? -11.624 7.965 16.764 1.00 92.62 170 ASN A O 1
ATOM 1360 N N . GLU A 1 171 ? -11.824 6.945 18.763 1.00 89.19 171 GLU A N 1
ATOM 1361 C CA . GLU A 1 171 ? -10.998 5.775 18.432 1.00 89.19 171 GLU A CA 1
ATOM 1362 C C . GLU A 1 171 ? -11.511 4.999 17.211 1.00 89.19 171 GLU A C 1
ATOM 1364 O O . GLU A 1 171 ? -10.714 4.594 16.363 1.00 89.19 171 GLU A O 1
ATOM 1369 N N . ASN A 1 172 ? -12.833 4.856 17.062 1.00 89.31 172 ASN A N 1
ATOM 1370 C CA . ASN A 1 172 ? -13.428 4.145 15.929 1.00 89.31 172 ASN A CA 1
ATOM 1371 C C . ASN A 1 172 ? -13.189 4.895 14.616 1.00 89.31 172 ASN A C 1
ATOM 1373 O O . ASN A 1 172 ? -12.814 4.290 13.612 1.00 89.31 172 ASN A O 1
ATOM 1377 N N . LEU A 1 173 ? -13.368 6.221 14.626 1.00 91.69 173 LEU A N 1
ATOM 1378 C CA . LEU A 1 173 ? -13.131 7.049 13.444 1.00 91.69 173 LEU A CA 1
ATOM 1379 C C . LEU A 1 173 ? -11.644 7.081 13.078 1.00 91.69 173 LEU A C 1
ATOM 1381 O O . LEU A 1 173 ? -11.288 6.954 11.908 1.00 91.69 173 LEU A O 1
ATOM 1385 N N . ARG A 1 174 ? -10.771 7.186 14.083 1.00 92.62 174 ARG A N 1
ATOM 1386 C CA . ARG A 1 174 ? -9.316 7.144 13.912 1.00 92.62 174 ARG A CA 1
ATOM 1387 C C . ARG A 1 174 ? -8.875 5.821 13.287 1.00 92.62 174 ARG A C 1
ATOM 1389 O O . ARG A 1 174 ? -8.130 5.824 12.310 1.00 92.62 174 ARG A O 1
ATOM 1396 N N . GLY A 1 175 ? -9.361 4.697 13.816 1.00 91.69 175 GLY A N 1
ATOM 1397 C CA . GLY A 1 175 ? -9.097 3.367 13.268 1.00 91.69 175 GLY A CA 1
ATOM 1398 C C . GLY A 1 175 ? -9.595 3.226 11.829 1.00 91.69 175 GLY A C 1
ATOM 1399 O O . GLY A 1 175 ? -8.854 2.754 10.970 1.00 91.69 175 GLY A O 1
ATOM 1400 N N . PHE A 1 176 ? -10.807 3.706 11.539 1.00 91.56 176 PHE A N 1
ATOM 1401 C CA . PHE A 1 176 ? -11.371 3.694 10.189 1.00 91.56 176 PHE A CA 1
ATOM 1402 C C . PHE A 1 176 ? -10.510 4.472 9.184 1.00 91.56 176 PHE A C 1
ATOM 1404 O O . PHE A 1 176 ? -10.170 3.936 8.131 1.00 91.56 176 PHE A O 1
ATOM 1411 N N . VAL A 1 177 ? -10.083 5.693 9.524 1.00 93.69 177 VAL A N 1
ATOM 1412 C CA . VAL A 1 177 ? -9.207 6.501 8.657 1.00 93.69 177 VAL A CA 1
ATOM 1413 C C . VAL A 1 177 ? -7.870 5.796 8.413 1.00 93.69 177 VAL A C 1
ATOM 1415 O O . VAL A 1 177 ? -7.418 5.725 7.272 1.00 93.69 177 VAL A O 1
ATOM 1418 N N . LYS A 1 178 ? -7.261 5.194 9.443 1.00 93.56 178 LYS A N 1
ATOM 1419 C CA . LYS A 1 178 ? -6.024 4.407 9.281 1.00 93.56 178 LYS A CA 1
ATOM 1420 C C . LYS A 1 178 ? -6.214 3.212 8.346 1.00 93.56 178 LYS A C 1
ATOM 1422 O O . LYS A 1 178 ? -5.350 2.956 7.512 1.00 93.56 178 LYS A O 1
ATOM 1427 N N . VAL A 1 179 ? -7.345 2.509 8.445 1.00 93.12 179 VAL A N 1
ATOM 1428 C CA . VAL A 1 179 ? -7.689 1.402 7.538 1.00 93.12 179 VAL A CA 1
ATOM 1429 C C . VAL A 1 179 ? -7.869 1.898 6.101 1.00 93.12 179 VAL A C 1
ATOM 1431 O O . VAL A 1 179 ? -7.385 1.244 5.181 1.00 93.12 179 VAL A O 1
ATOM 1434 N N . LEU A 1 180 ? -8.487 3.064 5.883 1.00 93.44 180 LEU A N 1
ATOM 1435 C CA . LEU A 1 180 ? -8.573 3.659 4.545 1.00 93.44 180 LEU A CA 1
ATOM 1436 C C . LEU A 1 180 ? -7.187 3.954 3.969 1.00 93.44 180 LEU A C 1
ATOM 1438 O O . LEU A 1 180 ? -6.908 3.582 2.833 1.00 93.44 180 LEU A O 1
ATOM 1442 N N . ILE A 1 181 ? -6.301 4.571 4.754 1.00 94.38 181 ILE A N 1
ATOM 1443 C CA . ILE A 1 181 ? -4.943 4.887 4.296 1.00 94.38 181 ILE A CA 1
ATOM 1444 C C . ILE A 1 181 ? -4.150 3.609 3.988 1.00 94.38 181 ILE A C 1
ATOM 1446 O O . ILE A 1 181 ? -3.410 3.562 3.001 1.00 94.38 181 ILE A O 1
ATOM 1450 N N . LEU A 1 182 ? -4.339 2.565 4.800 1.00 95.19 182 LEU A N 1
ATOM 1451 C CA . LEU A 1 182 ? -3.784 1.237 4.568 1.00 95.19 182 LEU A CA 1
ATOM 1452 C C . LEU A 1 18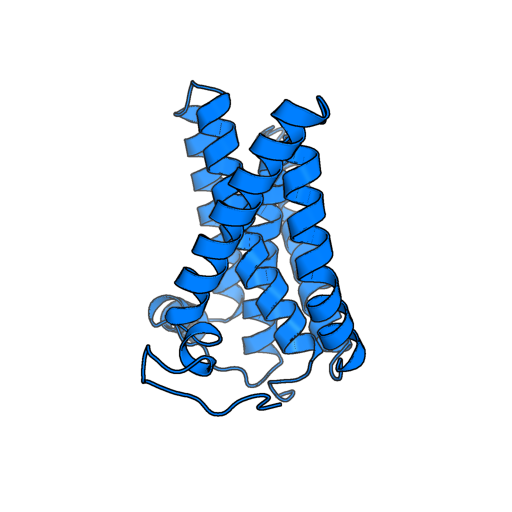2 ? -4.256 0.679 3.221 1.00 95.19 182 LEU A C 1
ATOM 1454 O O . LEU A 1 182 ? -3.421 0.307 2.400 1.00 95.19 182 LEU A O 1
ATOM 1458 N N . ILE A 1 183 ? -5.567 0.666 2.959 1.00 92.69 183 ILE A N 1
ATOM 1459 C CA . ILE A 1 183 ? -6.131 0.163 1.696 1.00 92.69 183 ILE A CA 1
ATOM 1460 C C . ILE A 1 183 ? -5.594 0.968 0.506 1.00 92.69 183 ILE A C 1
ATOM 1462 O O . ILE A 1 183 ? -5.168 0.376 -0.483 1.00 92.69 183 ILE A O 1
ATOM 1466 N N . LEU A 1 184 ? -5.550 2.299 0.616 1.00 92.44 184 LEU A N 1
ATOM 1467 C CA . LEU A 1 184 ? -5.051 3.187 -0.439 1.00 92.44 184 LEU A CA 1
ATOM 1468 C C . LEU A 1 184 ? -3.560 3.006 -0.744 1.00 92.44 184 LEU A C 1
ATOM 1470 O O . LEU A 1 184 ? -3.142 3.362 -1.837 1.00 92.44 184 LEU A O 1
ATOM 1474 N N . GLY A 1 185 ? -2.759 2.491 0.192 1.00 93.81 185 GLY A N 1
ATOM 1475 C CA . GLY A 1 185 ? -1.346 2.182 -0.045 1.00 93.81 185 GLY A CA 1
ATOM 1476 C C . GLY A 1 185 ? -1.149 0.767 -0.582 1.00 93.81 185 GLY A C 1
ATOM 1477 O O . GLY A 1 185 ? -0.533 0.563 -1.624 1.00 93.81 185 GLY A O 1
ATOM 1478 N N . PHE A 1 186 ? -1.728 -0.227 0.094 1.00 94.75 186 PHE A N 1
ATOM 1479 C CA . PHE A 1 186 ? -1.558 -1.629 -0.288 1.00 94.75 186 PHE A CA 1
ATOM 1480 C C . PHE A 1 186 ? -2.209 -1.978 -1.625 1.00 94.75 186 PHE A C 1
ATOM 1482 O O . PHE A 1 186 ? -1.658 -2.803 -2.349 1.00 94.75 186 PHE A O 1
ATOM 1489 N N . ALA A 1 187 ? -3.357 -1.385 -1.967 1.00 91.62 187 ALA A N 1
ATOM 1490 C CA . ALA A 1 187 ? -4.028 -1.684 -3.229 1.00 91.62 187 ALA A CA 1
ATOM 1491 C C . ALA A 1 187 ? -3.152 -1.352 -4.455 1.00 91.62 187 ALA A C 1
ATOM 1493 O O . ALA A 1 187 ? -2.891 -2.269 -5.238 1.00 91.62 187 ALA A O 1
ATOM 1494 N N . PRO A 1 188 ? -2.654 -0.111 -4.639 1.00 91.19 188 PRO A N 1
ATOM 1495 C CA . PRO A 1 188 ? -1.740 0.190 -5.738 1.00 91.19 188 PRO A CA 1
ATOM 1496 C C . PRO A 1 188 ? -0.359 -0.451 -5.539 1.00 91.19 188 PRO A C 1
ATOM 1498 O O . PRO A 1 188 ? 0.153 -1.037 -6.487 1.00 91.19 188 PRO A O 1
ATOM 1501 N N . GLY A 1 189 ? 0.187 -0.501 -4.317 1.00 92.38 189 GLY A N 1
ATOM 1502 C CA . GLY A 1 189 ? 1.523 -1.061 -4.090 1.00 92.38 189 GLY A CA 1
ATOM 1503 C C . GLY A 1 189 ? 1.641 -2.556 -4.396 1.00 92.38 189 GLY A C 1
ATOM 1504 O O . GLY A 1 189 ? 2.604 -2.981 -5.032 1.00 92.38 189 GLY A O 1
ATOM 1505 N N . ILE A 1 190 ? 0.649 -3.369 -4.009 1.00 93.94 190 ILE A N 1
ATOM 1506 C CA . ILE A 1 190 ? 0.616 -4.794 -4.376 1.00 93.94 190 ILE A CA 1
ATOM 1507 C C . ILE A 1 190 ? 0.381 -4.941 -5.878 1.00 93.94 190 ILE A C 1
ATOM 1509 O O . ILE A 1 190 ? 1.066 -5.733 -6.522 1.00 93.94 190 ILE A O 1
ATOM 1513 N N . ARG A 1 191 ? -0.563 -4.183 -6.451 1.00 91.25 191 ARG A N 1
ATOM 1514 C CA . ARG A 1 191 ? -0.842 -4.219 -7.893 1.00 91.25 191 ARG A CA 1
ATOM 1515 C C . ARG A 1 191 ? 0.423 -3.935 -8.701 1.00 91.25 191 ARG A C 1
ATOM 1517 O O . ARG A 1 191 ? 0.720 -4.689 -9.625 1.00 91.25 191 ARG A O 1
ATOM 1524 N N . ASP A 1 192 ? 1.169 -2.896 -8.348 1.00 91.31 192 ASP A N 1
ATOM 1525 C CA . ASP A 1 192 ? 2.340 -2.449 -9.103 1.00 91.31 192 ASP A CA 1
ATOM 1526 C C . ASP A 1 192 ? 3.519 -3.410 -8.905 1.00 91.31 192 ASP A C 1
ATOM 1528 O O . ASP A 1 192 ? 4.181 -3.775 -9.877 1.00 91.31 192 ASP A O 1
ATOM 1532 N N . ALA A 1 193 ? 3.702 -3.952 -7.695 1.00 93.00 193 ALA A N 1
ATOM 1533 C CA . ALA A 1 193 ? 4.668 -5.022 -7.447 1.00 93.00 193 ALA A CA 1
ATOM 1534 C C . ALA A 1 193 ? 4.373 -6.278 -8.290 1.00 93.00 193 ALA A C 1
ATOM 1536 O O . ALA A 1 193 ? 5.270 -6.811 -8.945 1.00 93.00 193 ALA A O 1
ATOM 1537 N N . LEU A 1 194 ? 3.115 -6.741 -8.315 1.00 92.12 194 LEU A N 1
ATOM 1538 C CA . LEU A 1 194 ? 2.700 -7.888 -9.134 1.00 92.12 194 LEU A CA 1
ATOM 1539 C C . LEU A 1 194 ? 2.848 -7.598 -10.635 1.00 92.12 194 LEU A C 1
ATOM 1541 O O . LEU A 1 194 ? 3.250 -8.479 -11.388 1.00 92.12 194 LEU A O 1
ATOM 1545 N N . THR A 1 195 ? 2.556 -6.370 -11.065 1.00 89.44 195 THR A N 1
ATOM 1546 C CA . THR A 1 195 ? 2.686 -5.918 -12.460 1.00 89.44 195 THR A CA 1
ATOM 1547 C C . THR A 1 195 ? 4.140 -6.000 -12.930 1.00 89.44 195 THR A C 1
ATOM 1549 O O . THR A 1 195 ? 4.420 -6.587 -13.978 1.00 89.44 195 THR A O 1
ATOM 1552 N N . ILE A 1 196 ? 5.078 -5.513 -12.110 1.00 90.12 196 ILE A N 1
ATOM 1553 C CA . ILE A 1 196 ? 6.516 -5.675 -12.353 1.00 90.12 196 ILE A CA 1
ATOM 1554 C C . ILE A 1 196 ? 6.881 -7.164 -12.381 1.00 90.12 196 ILE A C 1
ATOM 1556 O O . ILE A 1 196 ? 7.509 -7.601 -13.336 1.00 90.12 196 ILE A O 1
ATOM 1560 N N . GLY A 1 197 ? 6.436 -7.961 -11.401 1.00 89.25 197 GLY A N 1
ATOM 1561 C CA . GLY A 1 197 ? 6.748 -9.396 -11.323 1.00 89.25 197 GLY A CA 1
ATOM 1562 C C . GLY A 1 197 ? 6.281 -10.213 -12.536 1.00 89.25 197 GLY A C 1
ATOM 1563 O O . GLY A 1 197 ? 7.016 -11.068 -13.034 1.00 89.25 197 GLY A O 1
ATOM 1564 N N . VAL A 1 198 ? 5.094 -9.919 -13.078 1.00 90.06 198 VAL A N 1
ATOM 1565 C CA . VAL A 1 198 ? 4.575 -10.536 -14.318 1.00 90.06 198 VAL A CA 1
ATOM 1566 C C . VAL A 1 198 ? 5.384 -10.112 -15.559 1.00 90.06 198 VAL A C 1
ATOM 1568 O O . VAL A 1 198 ? 5.333 -10.779 -16.594 1.00 90.06 198 VAL A O 1
ATOM 1571 N N . GLY A 1 199 ? 6.170 -9.036 -15.472 1.00 83.56 199 GLY A N 1
ATOM 1572 C CA . GLY A 1 199 ? 7.010 -8.553 -16.567 1.00 83.56 199 GLY A CA 1
ATOM 1573 C C . GLY A 1 199 ? 6.209 -7.826 -17.645 1.00 83.56 199 GLY A C 1
ATOM 1574 O O . GLY A 1 199 ? 6.440 -8.021 -18.838 1.00 83.56 199 GLY A O 1
ATOM 1575 N N . THR A 1 200 ? 5.217 -7.015 -17.258 1.00 77.81 200 THR A N 1
ATOM 1576 C CA . THR A 1 200 ? 4.486 -6.170 -18.223 1.00 77.81 200 THR A CA 1
ATOM 1577 C C . THR A 1 200 ? 5.341 -5.043 -18.799 1.00 77.81 200 THR A C 1
ATOM 1579 O O . THR A 1 200 ? 5.033 -4.563 -19.887 1.00 77.81 200 THR A O 1
ATOM 1582 N N . CYS A 1 201 ? 6.395 -4.631 -18.091 1.00 73.44 201 CYS A N 1
ATOM 1583 C CA . CYS A 1 201 ? 7.420 -3.717 -18.587 1.00 73.44 201 CYS A CA 1
ATOM 1584 C C . CYS A 1 201 ? 8.746 -4.473 -18.723 1.00 73.44 201 CYS A C 1
ATOM 1586 O O . CYS A 1 201 ? 9.074 -5.285 -17.860 1.00 73.44 201 CYS A O 1
ATOM 1588 N N . GLY A 1 202 ? 9.512 -4.186 -19.776 1.00 67.62 202 GLY A N 1
ATOM 1589 C CA . GLY A 1 202 ? 10.869 -4.713 -19.926 1.00 67.62 202 GLY A CA 1
ATOM 1590 C C . GLY A 1 202 ? 11.864 -4.016 -18.995 1.00 67.62 202 GLY A C 1
ATOM 1591 O O . GLY A 1 202 ? 11.665 -2.850 -18.630 1.00 67.62 202 GLY A O 1
ATOM 1592 N N . LEU A 1 203 ? 12.929 -4.737 -18.634 1.00 66.31 203 LEU A N 1
ATOM 1593 C CA . LEU A 1 203 ? 14.128 -4.155 -18.028 1.00 66.31 203 LEU A CA 1
ATOM 1594 C C . LEU A 1 203 ? 14.707 -3.086 -18.959 1.00 66.31 203 LEU A C 1
ATOM 1596 O O . LEU A 1 203 ? 14.640 -3.221 -20.185 1.00 66.31 203 LEU A O 1
ATOM 1600 N N . ARG A 1 204 ? 15.210 -2.010 -18.358 1.00 62.12 204 ARG A N 1
ATOM 1601 C CA . ARG A 1 204 ? 15.820 -0.897 -19.081 1.00 62.12 204 ARG A CA 1
ATOM 1602 C C . ARG A 1 204 ? 17.267 -1.185 -19.469 1.00 62.12 204 ARG A C 1
ATOM 1604 O O . ARG A 1 204 ? 17.955 -1.886 -18.696 1.00 62.12 204 ARG A O 1
#

Secondary structure (DSSP, 8-state):
---S-----TTSGGGGGSTTHHHHHHHHHHHHHHHHHHHHHHHH---HHHHHHHHHHHHHHHHHHHHHHT---HHHHHHHHHHHHHHHHHHHHHHHHTT--TTTSHHHHHHHHHHHHHHHHHHHHHHTB-PPP--HHHHHHHHH-TTHHHHHHHHHHHHHHHHHHHH---HHHHHHHHHHHHHHHHHHHHHHHHHHHHTSS-B-

pLDDT: mean 87.41, std 8.37, range [49.62, 96.31]

Foldseek 3Di:
DCPDDQDPDPVDPNVCVDPPNVVVVVVVVLVVLLVVLVVCCVVPVDDSVVSSVVSVCVVCVVVVVVLLVLFDCPVLLVQLVVQLCVVLVVVVVVCVVVVHCLCVDPLLSLLLSLQLLLLSLQLSCVVWWPDDDPDPVLCVQCVVPSNSSSVVSNVVSSVVSVCLVPPVPDPVVSSVVSVVSSCVRNVNSVVSSSCVRSCVTGTD

Solvent-accessible surface area (backbone atoms only — not comparable to full-atom values): 10701 Å² total; per-residue (Å²): 136,82,91,68,72,89,44,91,46,86,89,42,75,49,19,42,74,33,89,72,35,32,59,56,48,54,49,52,48,52,52,53,42,47,52,51,14,52,52,45,23,75,75,67,75,44,62,37,68,61,46,31,50,49,55,52,50,64,66,45,44,63,59,51,52,54,44,65,76,49,50,68,27,60,68,54,31,50,48,18,53,49,46,23,49,48,56,47,48,53,54,51,50,50,32,59,74,70,70,49,63,73,66,69,41,68,62,48,36,49,22,46,44,17,40,35,28,27,23,22,20,53,26,44,35,55,71,52,24,64,48,80,77,86,46,71,71,58,42,60,47,37,71,78,36,39,68,48,46,30,53,53,47,49,54,54,49,54,52,51,52,51,48,45,68,70,70,44,80,52,65,69,61,36,51,51,54,42,51,50,48,21,50,69,11,37,56,58,13,51,50,45,28,51,42,42,15,39,41,80,43,55,77,104

InterPro domains:
  IPR002749 AliA/AliB-like [PF01889] (12-195)
  IPR002749 AliA/AliB-like [PTHR40700] (12-196)

Radius of gyration: 19.05 Å; Cα contacts (8 Å, |Δi|>4): 205; chains: 1; bounding box: 44×35×47 Å